Protein AF-A0A534KZ24-F1 (afdb_monomer)

Radius of gyration: 26.79 Å; Cα contacts (8 Å, |Δi|>4): 460; chains: 1; bounding box: 88×48×72 Å

Sequence (338 aa):
MDRVRPTRDARAVEDPIAAIFDLAESVDRQTPKIRKTLRYVRWFVSVWLLLDFFLILLVSFPGGGAGLTLLLFLPILIFLLGVRLAKTSTARLILLGLAIVFGALQALSMGPLLFLGAVLVALLILGFSILELMRDLRSFFDYFALRHRVIQRVRQADPVVYVPEGKDTVQRILTHLGATSSDVRGMMVVPGAVATPALLTGKSGLTYSFDAYVRREPSSLWRFTSLGSAGFAVFVKAFERAPTLADLQALKTAIEDTSAATKIPPARILVLWQSKGDESVTPDVYDFLTKESARVKIRGSTFVCSLELAIERDDGTYDFIPVVVEPVTSGTGTPAAA

Nearest PDB structures (foldseek):
  8tsb-assembly1_B  TM=3.935E-01  e=9.808E+00  Homo sapiens

Mean predicted aligned error: 15.39 Å

Foldseek 3Di:
DDDDDPDPDPPPPPPVVVVVLVVLVVLLVCLVVLVVVLVVLLVVLVVVLVVLVVVLLVLLVVVVCNVVLVVLVVLLVVLLVVLVVDPDPVSNVVSLVVNVVSQQVNLVSSPVCSVVSNVSSVSNSVSSVVNVVSVVVNVVSLVSSQVSLVVCCVVVDPPWAFFDDDPDQVVSVLVVCLVVDVVSVVQVPDPPQKDAFDWFQFQVRDTDTFRIKGWDPFDPCCVPPVPWFQIEMETEHEDAAQDDPVNVVVQLVVQQRRCQVRSHAYQAAEYEYEDDPPDDHDPSVLCCQVPPWRWHQHPNAIATYGYKYWYQYPVRTTDIRPPDDGDPDSTHGDRDDD

Secondary structure (DSSP, 8-state):
---------TT----HHHHHHHHHHHHHHHHHHHHHHHHHHHHHHHHHHHHHHHHHHHHHTTTT-HHHHHHHHHHHHHHHHHHTT--SHHHHHHHHHHHHHHHHHHHHTTGGGHHHHHHHHHHHHHHHHHHHHHHHHHHHHHHHHHHHHHHHHHHHS-S-EEPPP-SSHHHHHHHHHHHH-HHHHHHHTSTTSEESSEEEE-TTS-EEEESEEEEEPPPHHHHHHS-S---EEEEEEEESSPPPHHHHHHHHHHHHHHHHHH---EEEEEEEEE--TT----HHHHHHHHH-EEEEEETTEEEEEEEEEEEE-TTSEEEEES-----S-TTS------

Solvent-accessible surface area (backbone atoms only — not comparable to full-atom values): 18539 Å² total; per-residue (Å²): 138,84,81,79,75,81,75,79,62,95,75,69,68,63,55,69,69,57,54,55,46,55,51,49,51,55,48,47,74,39,43,67,58,50,55,52,49,54,51,51,52,51,50,51,47,52,53,48,48,53,50,50,52,52,49,54,49,59,64,20,48,89,74,74,32,43,68,59,44,52,61,37,46,51,57,28,53,50,24,60,54,43,37,78,70,42,88,46,72,68,56,27,52,53,27,51,52,50,25,50,53,37,36,52,55,42,12,59,66,31,54,98,45,25,69,63,32,42,51,52,42,51,47,51,54,49,46,53,51,50,58,51,52,54,52,54,52,49,56,51,50,55,51,52,44,52,56,47,51,48,55,48,47,73,70,68,44,70,95,64,42,71,59,53,89,56,97,42,74,70,54,15,51,51,52,49,43,37,73,77,29,72,70,53,36,59,33,72,75,40,88,84,21,55,34,74,68,27,81,45,59,22,63,86,70,50,74,44,82,31,52,31,34,40,48,43,76,53,36,71,51,25,75,75,71,74,45,60,33,45,20,32,28,38,43,30,40,75,37,90,51,79,70,48,57,66,55,54,53,50,49,40,52,48,48,35,32,29,27,61,48,72,62,31,44,62,67,42,37,40,37,37,30,59,46,67,83,88,64,70,74,51,70,69,36,54,52,42,32,69,73,43,59,36,67,39,75,53,93,90,43,40,34,70,28,49,45,27,36,40,35,38,41,88,88,47,30,46,48,58,44,45,78,77,72,78,73,85,63,60,45,55,78,57,69,66,82,127

pLDDT: mean 76.14, std 15.88, range [26.86, 93.88]

Structure (mmCIF, N/CA/C/O backbone):
data_AF-A0A534KZ24-F1
#
_entry.id   AF-A0A534KZ24-F1
#
loop_
_atom_site.group_PDB
_atom_site.id
_atom_site.type_symbol
_atom_site.label_atom_id
_atom_site.label_alt_id
_atom_site.label_comp_id
_atom_site.label_asym_id
_atom_site.label_entity_id
_atom_site.label_seq_id
_atom_site.pdbx_PDB_ins_code
_atom_site.Cartn_x
_atom_site.Cartn_y
_atom_site.Cartn_z
_atom_site.occupancy
_atom_site.B_iso_or_equiv
_atom_site.auth_seq_id
_atom_site.auth_comp_id
_atom_site.auth_asym_id
_atom_site.auth_atom_id
_atom_site.pdbx_PDB_model_num
ATOM 1 N N . MET A 1 1 ? -57.572 23.579 -27.969 1.00 38.84 1 MET A N 1
ATOM 2 C CA . MET A 1 1 ? -56.954 23.946 -26.677 1.00 38.84 1 MET A CA 1
ATOM 3 C C . MET A 1 1 ? -55.684 23.129 -26.532 1.00 38.84 1 MET A C 1
ATOM 5 O O . MET A 1 1 ? -55.728 22.001 -26.055 1.00 38.84 1 MET A O 1
ATOM 9 N N . ASP A 1 2 ? -54.582 23.677 -27.034 1.00 37.12 2 ASP A N 1
ATOM 10 C CA . ASP A 1 2 ? -53.269 23.039 -27.023 1.00 37.12 2 ASP A CA 1
ATOM 11 C C . ASP A 1 2 ? -52.637 23.146 -25.635 1.00 37.12 2 ASP A C 1
ATOM 13 O O . ASP A 1 2 ? -52.397 24.239 -25.122 1.00 37.12 2 ASP A O 1
ATOM 17 N N . ARG A 1 3 ? -52.375 21.997 -25.003 1.00 41.75 3 ARG A N 1
ATOM 18 C CA . ARG A 1 3 ? -51.577 21.936 -23.776 1.00 41.75 3 ARG A CA 1
ATOM 19 C C . ARG A 1 3 ? -50.103 22.004 -24.153 1.00 41.75 3 ARG A C 1
ATOM 21 O O . ARG A 1 3 ? -49.524 21.032 -24.630 1.00 41.75 3 ARG A O 1
ATOM 28 N N . VAL A 1 4 ? -49.525 23.175 -23.913 1.00 42.78 4 VAL A N 1
ATOM 29 C CA . VAL A 1 4 ? -48.088 23.455 -23.932 1.00 42.78 4 VAL A CA 1
ATOM 30 C C . VAL A 1 4 ? -47.348 22.369 -23.141 1.00 42.78 4 VAL A C 1
ATOM 32 O O . VAL A 1 4 ? -47.540 22.222 -21.934 1.00 42.78 4 VAL A O 1
ATOM 35 N N . ARG A 1 5 ? -46.509 21.584 -23.829 1.00 45.16 5 ARG A N 1
ATOM 36 C CA . ARG A 1 5 ? -45.483 20.753 -23.185 1.00 45.16 5 ARG A CA 1
ATOM 37 C C . ARG A 1 5 ? -44.485 21.706 -22.522 1.00 45.16 5 ARG A C 1
ATOM 39 O O . ARG A 1 5 ? -43.974 22.571 -23.234 1.00 45.16 5 ARG A O 1
ATOM 46 N N . PRO A 1 6 ? -44.171 21.570 -21.224 1.00 42.41 6 PRO A N 1
ATOM 47 C CA . PRO A 1 6 ? -43.093 22.351 -20.647 1.00 42.41 6 PRO A CA 1
ATOM 48 C C . PRO A 1 6 ? -41.794 21.922 -21.330 1.00 42.41 6 PRO A C 1
ATOM 50 O O . PRO A 1 6 ? -41.385 20.760 -21.275 1.00 42.41 6 PRO A O 1
ATOM 53 N N . THR A 1 7 ? -41.188 22.865 -22.043 1.00 43.72 7 THR A N 1
ATOM 54 C CA . THR A 1 7 ? -39.815 22.794 -22.527 1.00 43.72 7 THR A CA 1
ATOM 55 C C . THR A 1 7 ? -38.924 22.423 -21.350 1.00 43.72 7 THR A C 1
ATOM 57 O O . THR A 1 7 ? -38.811 23.191 -20.398 1.00 43.72 7 THR A O 1
ATOM 60 N N . ARG A 1 8 ? -38.339 21.218 -21.399 1.00 42.78 8 ARG A N 1
ATOM 61 C CA . ARG A 1 8 ? -37.265 20.798 -20.495 1.00 42.78 8 ARG A CA 1
ATOM 62 C C . ARG A 1 8 ? -36.193 21.878 -20.540 1.00 42.78 8 ARG A C 1
ATOM 64 O O . ARG A 1 8 ? -35.585 22.101 -21.585 1.00 42.78 8 ARG A O 1
ATOM 71 N N . ASP A 1 9 ? -36.026 22.557 -19.419 1.00 38.94 9 ASP A N 1
ATOM 72 C CA . ASP A 1 9 ? -35.028 23.591 -19.240 1.00 38.94 9 ASP A CA 1
ATOM 73 C C . ASP A 1 9 ? -33.645 22.961 -19.454 1.00 38.94 9 ASP A C 1
ATOM 75 O O . ASP A 1 9 ? -33.206 22.116 -18.675 1.00 38.94 9 ASP A O 1
ATOM 79 N N . ALA A 1 10 ? -32.949 23.336 -20.530 1.00 43.97 10 ALA A N 1
ATOM 80 C CA . ALA A 1 10 ? -31.612 22.825 -20.863 1.00 43.97 10 ALA A CA 1
ATOM 81 C C . ALA A 1 10 ? -30.524 23.290 -19.865 1.00 43.97 10 ALA A C 1
ATOM 83 O O . ALA A 1 10 ? -29.339 23.019 -20.051 1.00 43.97 10 ALA A O 1
ATOM 84 N N . ARG A 1 11 ? -30.934 24.011 -18.813 1.00 42.31 11 ARG A N 1
ATOM 85 C CA . ARG A 1 11 ? -30.126 24.487 -17.686 1.00 42.31 11 ARG A CA 1
ATOM 86 C C . ARG A 1 11 ? -30.533 23.881 -16.342 1.00 42.31 11 ARG A C 1
ATOM 88 O O . ARG A 1 11 ? -30.050 24.349 -15.314 1.00 42.31 11 ARG A O 1
ATOM 95 N N . ALA A 1 12 ? -31.356 22.832 -16.324 1.00 43.72 12 ALA A N 1
ATOM 96 C CA . ALA A 1 12 ? -31.411 21.939 -15.173 1.00 43.72 12 ALA A CA 1
ATOM 97 C C . ALA A 1 12 ? -30.093 21.153 -15.134 1.00 43.72 12 ALA A C 1
ATOM 99 O O . ALA A 1 12 ? -30.003 20.026 -15.611 1.00 43.72 12 ALA A O 1
ATOM 100 N N . VAL A 1 13 ? -29.040 21.820 -14.657 1.00 45.88 13 VAL A N 1
ATOM 101 C CA . VAL A 1 13 ? -27.790 21.188 -14.254 1.00 45.88 13 VAL A CA 1
ATOM 102 C C . VAL A 1 13 ? -28.208 20.116 -13.255 1.00 45.88 13 VAL A C 1
ATOM 104 O O . VAL A 1 13 ? -28.683 20.453 -12.170 1.00 45.88 13 VAL A O 1
ATOM 107 N N . GLU A 1 14 ? -28.136 18.844 -13.664 1.00 49.75 14 GLU A N 1
ATOM 108 C CA . GLU A 1 14 ? -28.164 17.716 -12.733 1.00 49.75 14 GLU A CA 1
ATOM 109 C C . GLU A 1 14 ? -27.261 18.104 -11.577 1.00 49.75 14 GLU A C 1
ATOM 111 O O . GLU A 1 14 ? -26.119 18.498 -11.826 1.00 49.75 14 GLU A O 1
ATOM 116 N N . ASP A 1 15 ? -27.821 18.103 -10.364 1.00 52.16 15 ASP A N 1
ATOM 117 C CA . ASP A 1 15 ? -27.161 18.568 -9.149 1.00 52.16 15 ASP A CA 1
ATOM 118 C C . ASP A 1 15 ? -25.687 18.144 -9.224 1.00 52.16 15 ASP A C 1
ATOM 120 O O . ASP A 1 15 ? -25.417 16.942 -9.300 1.00 52.16 15 ASP A O 1
ATOM 124 N N . PRO A 1 16 ? -24.727 19.077 -9.369 1.00 50.44 16 PRO A N 1
ATOM 125 C CA . PRO A 1 16 ? -23.366 18.735 -9.791 1.00 50.44 16 PRO A CA 1
ATOM 126 C C . PRO A 1 16 ? -22.716 17.743 -8.821 1.00 50.44 16 PRO A C 1
ATOM 128 O O . PRO A 1 16 ? -21.824 16.983 -9.192 1.00 50.44 16 PRO A O 1
ATOM 131 N N . ILE A 1 17 ? -23.225 17.697 -7.589 1.00 49.91 17 ILE A N 1
ATOM 132 C CA . ILE A 1 17 ? -22.907 16.711 -6.564 1.00 49.91 17 ILE A CA 1
ATOM 133 C C . ILE A 1 17 ? -23.377 15.301 -6.964 1.00 49.91 17 ILE A C 1
ATOM 135 O O . ILE A 1 17 ? -22.602 14.356 -6.837 1.00 49.91 17 ILE A O 1
ATOM 139 N N . ALA A 1 18 ? -24.603 15.144 -7.467 1.00 56.88 18 ALA A N 1
ATOM 140 C CA . ALA A 1 18 ? -25.145 13.877 -7.963 1.00 56.88 18 ALA A CA 1
ATOM 141 C C . ALA A 1 18 ? -24.408 13.385 -9.219 1.00 56.88 18 ALA A C 1
ATOM 143 O O . ALA A 1 18 ? -24.017 12.224 -9.271 1.00 56.88 18 ALA A O 1
ATOM 144 N N . ALA A 1 19 ? -24.106 14.268 -10.175 1.00 58.00 19 ALA A N 1
ATOM 145 C CA . ALA A 1 19 ? -23.367 13.893 -11.385 1.00 58.00 19 ALA A CA 1
ATOM 146 C C . ALA A 1 19 ? -21.924 13.430 -11.086 1.00 58.00 19 ALA A C 1
ATOM 148 O O . ALA A 1 19 ? -21.444 12.441 -11.644 1.00 58.00 19 ALA A O 1
ATOM 149 N N . ILE A 1 20 ? -21.225 14.104 -10.161 1.00 55.75 20 ILE A N 1
ATOM 150 C CA . ILE A 1 20 ? -19.900 13.673 -9.675 1.00 55.75 20 ILE A CA 1
ATOM 151 C C . ILE A 1 20 ? -19.996 12.320 -8.955 1.00 55.75 20 ILE A C 1
ATOM 153 O O . ILE A 1 20 ? -19.073 11.505 -9.029 1.00 55.75 20 ILE A O 1
ATOM 157 N N . PHE A 1 21 ? -21.106 12.073 -8.264 1.00 59.12 21 PHE A N 1
ATOM 158 C CA . PHE A 1 21 ? -21.335 10.843 -7.521 1.00 59.12 21 PHE A CA 1
ATOM 159 C C . PHE A 1 21 ? -21.618 9.650 -8.435 1.00 59.12 21 PHE A C 1
ATOM 161 O O . PHE A 1 21 ? -20.976 8.617 -8.270 1.00 59.12 21 PHE A O 1
ATOM 168 N N . ASP A 1 22 ? -22.479 9.815 -9.437 1.00 62.03 22 ASP A N 1
ATOM 169 C CA . ASP A 1 22 ? -22.757 8.793 -10.450 1.00 62.03 22 ASP A CA 1
ATOM 170 C C . ASP A 1 22 ? -21.493 8.447 -11.245 1.00 62.03 22 ASP A C 1
ATOM 172 O O . ASP A 1 22 ? -21.203 7.275 -11.512 1.00 62.03 22 ASP A O 1
ATOM 176 N N . LEU A 1 23 ? -20.673 9.457 -11.559 1.00 60.44 23 LEU A N 1
ATOM 177 C CA . LEU A 1 23 ? -19.368 9.248 -12.176 1.00 60.44 23 LEU A CA 1
ATOM 178 C C . LEU A 1 23 ? -18.453 8.422 -11.263 1.00 60.44 23 LEU A C 1
ATOM 180 O O . LEU A 1 23 ? -17.853 7.448 -11.717 1.00 60.44 23 LEU A O 1
ATOM 184 N N . ALA A 1 24 ? -18.367 8.760 -9.980 1.00 59.47 24 ALA A N 1
ATOM 185 C CA . ALA A 1 24 ? -17.530 8.039 -9.030 1.00 59.47 24 ALA A CA 1
ATOM 186 C C . ALA A 1 24 ? -18.027 6.601 -8.760 1.00 59.47 24 ALA A C 1
ATOM 188 O O . ALA A 1 24 ? -17.203 5.689 -8.657 1.00 59.47 24 ALA A O 1
ATOM 189 N N . GLU A 1 25 ? -19.341 6.361 -8.763 1.00 63.72 25 GLU A N 1
ATOM 190 C CA . GLU A 1 25 ? -19.925 5.020 -8.635 1.00 63.72 25 GLU A CA 1
ATOM 191 C C . GLU A 1 25 ? -19.649 4.174 -9.886 1.00 63.72 25 GLU A C 1
ATOM 193 O O . GLU A 1 25 ? -19.296 2.992 -9.804 1.00 63.72 25 GLU A O 1
ATOM 198 N N . SER A 1 26 ? -19.737 4.790 -11.068 1.00 63.12 26 SER A N 1
ATOM 199 C CA . SER A 1 26 ? -19.383 4.134 -12.327 1.00 63.12 26 SER A CA 1
ATOM 200 C C . SER A 1 26 ? -17.896 3.751 -12.380 1.00 63.12 26 SER A C 1
ATOM 202 O O . SER A 1 26 ? -17.559 2.670 -12.872 1.00 63.12 26 SER A O 1
ATOM 204 N N . VAL A 1 27 ? -17.015 4.586 -11.814 1.00 62.22 27 VAL A N 1
ATOM 205 C CA . VAL A 1 27 ? -15.575 4.320 -11.690 1.00 62.22 27 VAL A CA 1
ATOM 206 C C . VAL A 1 27 ? -15.323 3.176 -10.709 1.00 62.22 27 VAL A C 1
ATOM 208 O O . VAL A 1 27 ? -14.583 2.256 -11.056 1.00 62.22 27 VAL A O 1
ATOM 211 N N . ASP A 1 28 ? -15.984 3.155 -9.545 1.00 61.84 28 ASP A N 1
ATOM 212 C CA . ASP A 1 28 ? -15.815 2.087 -8.550 1.00 61.84 28 ASP A CA 1
ATOM 213 C C . ASP A 1 28 ? -16.214 0.707 -9.098 1.00 61.84 28 ASP A C 1
ATOM 215 O O . ASP A 1 28 ? -15.452 -0.262 -9.007 1.00 61.84 28 ASP A O 1
ATOM 219 N N . ARG A 1 29 ? -17.348 0.629 -9.810 1.00 69.31 29 ARG A N 1
ATOM 220 C CA . ARG A 1 29 ? -17.777 -0.605 -10.496 1.00 69.31 29 ARG A CA 1
ATOM 221 C C . ARG A 1 29 ? -16.761 -1.090 -11.535 1.00 69.31 29 ARG A C 1
ATOM 223 O O . ARG A 1 29 ? -16.668 -2.293 -11.801 1.00 69.31 29 ARG A O 1
ATOM 230 N N . GLN A 1 30 ? -16.000 -0.180 -12.143 1.00 65.81 30 GLN A N 1
ATOM 231 C CA . GLN A 1 30 ? -14.974 -0.513 -13.130 1.00 65.81 30 GLN A CA 1
ATOM 232 C C . GLN A 1 30 ? -13.598 -0.797 -12.512 1.00 65.81 30 GLN A C 1
ATOM 234 O O . GLN A 1 30 ? -12.822 -1.540 -13.123 1.00 65.81 30 GLN A O 1
ATOM 239 N N . THR A 1 31 ? -13.309 -0.330 -11.293 1.00 64.44 31 THR A N 1
ATOM 240 C CA . THR A 1 31 ? -12.052 -0.556 -10.557 1.00 64.44 31 THR A CA 1
ATOM 241 C C . THR A 1 31 ? -11.534 -2.002 -10.613 1.00 64.44 31 THR A C 1
ATOM 243 O O . THR A 1 31 ? -10.364 -2.196 -10.965 1.00 64.44 31 THR A O 1
ATOM 246 N N . PRO A 1 32 ? -12.329 -3.066 -10.350 1.00 64.06 32 PRO A N 1
ATOM 247 C CA . PRO A 1 32 ? -11.818 -4.438 -10.415 1.00 64.06 32 PRO A CA 1
ATOM 248 C C . PRO A 1 32 ? -11.446 -4.875 -11.840 1.00 64.06 32 PRO A C 1
ATOM 250 O O . PRO A 1 32 ? -10.476 -5.621 -12.018 1.00 64.06 32 PRO A O 1
ATOM 253 N N . LYS A 1 33 ? -12.178 -4.409 -12.863 1.00 68.19 33 LYS A N 1
ATOM 254 C CA . LYS A 1 33 ? -11.847 -4.664 -14.275 1.00 68.19 33 LYS A CA 1
ATOM 255 C C . LYS A 1 33 ? -10.566 -3.925 -14.657 1.00 68.19 33 LYS A C 1
ATOM 257 O O . LYS A 1 33 ? -9.648 -4.558 -15.168 1.00 68.19 33 LYS A O 1
ATOM 262 N N . ILE A 1 34 ? -10.454 -2.643 -14.306 1.00 68.56 34 ILE A N 1
ATOM 263 C CA . ILE A 1 34 ? -9.257 -1.818 -14.527 1.00 68.56 34 ILE A CA 1
ATOM 264 C C . ILE A 1 34 ? -8.037 -2.452 -13.847 1.00 68.56 34 ILE A C 1
ATOM 266 O O . ILE A 1 34 ? -6.993 -2.604 -14.475 1.00 68.56 34 ILE A O 1
ATOM 270 N N . ARG A 1 35 ? -8.165 -2.932 -12.604 1.00 65.50 35 ARG A N 1
ATOM 271 C CA . ARG A 1 35 ? -7.078 -3.605 -11.872 1.00 65.50 35 ARG A CA 1
ATOM 272 C C . ARG A 1 35 ? -6.617 -4.895 -12.565 1.00 65.50 35 ARG A C 1
ATOM 274 O O . ARG A 1 35 ? -5.413 -5.165 -12.601 1.00 65.50 35 ARG A O 1
ATOM 281 N N . LYS A 1 36 ? -7.541 -5.689 -13.124 1.00 70.06 36 LYS A N 1
ATOM 282 C CA . LYS A 1 36 ? -7.201 -6.867 -13.946 1.00 70.06 36 LYS A CA 1
ATOM 283 C C . LYS A 1 36 ? -6.499 -6.447 -15.240 1.00 70.06 36 LYS A C 1
ATOM 285 O O . LYS A 1 36 ? -5.431 -6.976 -15.530 1.00 70.06 36 LYS A O 1
ATOM 290 N N . THR A 1 37 ? -7.027 -5.460 -15.960 1.00 72.00 37 THR A N 1
ATOM 291 C CA . THR A 1 37 ? -6.430 -4.948 -17.203 1.00 72.00 37 THR A CA 1
ATOM 292 C C . THR A 1 37 ? -5.025 -4.398 -16.969 1.00 72.00 37 THR A C 1
ATOM 294 O O . THR A 1 37 ? -4.088 -4.830 -17.630 1.00 72.00 37 THR A O 1
ATOM 297 N N . LEU A 1 38 ? -4.827 -3.551 -15.954 1.00 75.75 38 LEU A N 1
ATOM 298 C CA . LEU A 1 38 ? -3.507 -3.040 -15.567 1.00 75.75 38 LEU A CA 1
ATOM 299 C C . LEU A 1 38 ? -2.534 -4.171 -15.200 1.00 75.75 38 LEU A C 1
ATOM 301 O O . LEU A 1 38 ? -1.331 -4.055 -15.419 1.00 75.75 38 LEU A O 1
ATOM 305 N N . ARG A 1 39 ? -3.013 -5.291 -14.648 1.00 72.06 39 ARG A N 1
ATOM 306 C CA . ARG A 1 39 ? -2.157 -6.456 -14.388 1.00 72.06 39 ARG A CA 1
ATOM 307 C C . ARG A 1 39 ? -1.694 -7.115 -15.685 1.00 72.06 39 ARG A C 1
ATOM 309 O O . ARG A 1 39 ? -0.503 -7.400 -15.797 1.00 72.06 39 ARG A O 1
ATOM 316 N N . TYR A 1 40 ? -2.604 -7.340 -16.632 1.00 78.38 40 TYR A N 1
ATOM 317 C CA . TYR A 1 40 ? -2.274 -7.928 -17.931 1.00 78.38 40 TYR A CA 1
ATOM 318 C C . TYR A 1 40 ? -1.354 -7.023 -18.742 1.00 78.38 40 TYR A C 1
ATOM 320 O O . TYR A 1 40 ? -0.328 -7.495 -19.215 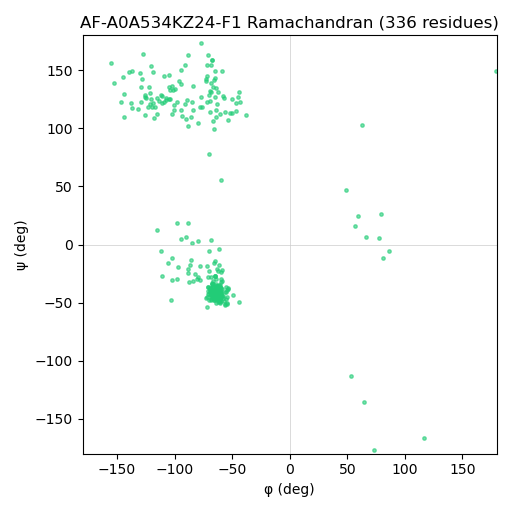1.00 78.38 40 TYR A O 1
ATOM 328 N N . VAL A 1 41 ? -1.654 -5.723 -18.816 1.00 82.81 41 VAL A N 1
ATOM 329 C CA . VAL A 1 41 ? -0.814 -4.746 -19.521 1.00 82.81 41 VAL A CA 1
ATOM 330 C C . VAL A 1 41 ? 0.585 -4.709 -18.909 1.00 82.81 41 VAL A C 1
ATOM 332 O O . VAL A 1 41 ? 1.565 -4.762 -19.639 1.00 82.81 41 VAL A O 1
ATOM 335 N N . ARG A 1 42 ? 0.715 -4.732 -17.574 1.00 82.19 42 ARG A N 1
ATOM 336 C CA . ARG A 1 42 ? 2.033 -4.763 -16.923 1.00 82.19 42 ARG A CA 1
ATOM 337 C C . ARG A 1 42 ? 2.813 -6.012 -17.317 1.00 82.19 42 ARG A C 1
ATOM 339 O O . ARG A 1 42 ? 4.010 -5.924 -17.569 1.00 82.19 42 ARG A O 1
ATOM 346 N N . TRP A 1 43 ? 2.156 -7.169 -17.341 1.00 82.75 43 TRP A N 1
ATOM 347 C CA . TRP A 1 43 ? 2.806 -8.425 -17.705 1.00 82.75 43 TRP A CA 1
ATOM 348 C C . TRP A 1 43 ? 3.221 -8.422 -19.180 1.00 82.75 43 TRP A C 1
ATOM 350 O O . TRP A 1 43 ? 4.375 -8.698 -19.484 1.00 82.75 43 TRP A O 1
ATOM 360 N N . PHE A 1 44 ? 2.320 -7.995 -20.064 1.00 86.00 44 PHE A N 1
ATOM 361 C CA . PHE A 1 44 ? 2.565 -7.838 -21.493 1.00 86.00 44 PHE A CA 1
ATOM 362 C C . PHE A 1 44 ? 3.747 -6.905 -21.780 1.00 86.00 44 PHE A C 1
ATOM 364 O O . PHE A 1 44 ? 4.687 -7.315 -22.448 1.00 86.00 44 PHE A O 1
ATOM 371 N N . VAL A 1 45 ? 3.756 -5.694 -21.209 1.00 88.19 45 VAL A N 1
ATOM 372 C CA . VAL A 1 45 ? 4.853 -4.728 -21.388 1.00 88.19 45 VAL A CA 1
ATOM 373 C C . VAL A 1 45 ? 6.165 -5.275 -20.821 1.00 88.19 45 VAL A C 1
ATOM 375 O O . VAL A 1 45 ? 7.217 -5.065 -21.411 1.00 88.19 45 VAL A O 1
ATOM 378 N N . SER A 1 46 ? 6.125 -6.020 -19.710 1.00 84.19 46 SER A N 1
ATOM 379 C CA . SER A 1 46 ? 7.338 -6.623 -19.129 1.00 84.19 46 SER A CA 1
ATOM 380 C C . SER A 1 46 ? 7.935 -7.705 -20.037 1.00 84.19 46 SER A C 1
ATOM 382 O O . SER A 1 46 ? 9.147 -7.743 -20.223 1.00 84.19 46 SER A O 1
ATOM 384 N N . VAL A 1 47 ? 7.095 -8.572 -20.615 1.00 89.25 47 VAL A N 1
ATOM 385 C CA . VAL A 1 47 ? 7.519 -9.590 -21.596 1.00 89.25 47 VAL A CA 1
ATOM 386 C C . VAL A 1 47 ? 8.009 -8.933 -22.882 1.00 89.25 47 VAL A C 1
ATOM 388 O O . VAL A 1 47 ? 9.008 -9.358 -23.453 1.00 89.25 47 VAL A O 1
ATOM 391 N N . TRP A 1 48 ? 7.339 -7.871 -23.319 1.00 93.31 48 TRP A N 1
ATOM 392 C CA . TRP A 1 48 ? 7.733 -7.118 -24.498 1.00 93.31 48 TRP A CA 1
ATOM 393 C C . TRP A 1 48 ? 9.088 -6.420 -24.317 1.00 93.31 48 TRP A C 1
ATOM 395 O O . TRP A 1 48 ? 9.931 -6.542 -25.192 1.00 93.31 48 TRP A O 1
ATOM 405 N N . LEU A 1 49 ? 9.356 -5.796 -23.164 1.00 91.94 49 LEU A N 1
ATOM 406 C CA . LEU A 1 49 ? 10.670 -5.214 -22.849 1.00 91.94 49 LEU A CA 1
ATOM 407 C C . LEU A 1 49 ? 11.783 -6.270 -22.812 1.00 91.94 49 LEU A C 1
ATOM 409 O O . LEU A 1 49 ? 12.913 -5.996 -23.206 1.00 91.94 49 LEU A O 1
ATOM 413 N N . LEU A 1 50 ? 11.472 -7.481 -22.339 1.00 91.25 50 LEU A N 1
ATOM 414 C CA . LEU A 1 50 ? 12.409 -8.602 -22.380 1.00 91.25 50 LEU A CA 1
ATOM 415 C C . LEU A 1 50 ? 12.733 -8.989 -23.832 1.00 91.25 50 LEU A C 1
ATOM 417 O O . LEU A 1 50 ? 13.897 -9.178 -24.171 1.00 91.25 50 LEU A O 1
ATOM 421 N N . LEU A 1 51 ? 11.713 -9.093 -24.686 1.00 93.12 51 LEU A N 1
ATOM 422 C CA . LEU A 1 51 ? 11.886 -9.387 -26.109 1.00 93.12 51 LEU A CA 1
ATOM 423 C C . LEU A 1 51 ? 12.679 -8.282 -26.821 1.00 93.12 51 LEU A C 1
ATOM 425 O O . LEU A 1 51 ? 13.584 -8.582 -27.594 1.00 93.12 51 LEU A O 1
ATOM 429 N N . ASP A 1 52 ? 12.363 -7.022 -26.529 1.00 91.44 52 ASP A N 1
ATOM 430 C CA . ASP A 1 52 ? 13.027 -5.838 -27.073 1.00 91.44 52 ASP A CA 1
ATOM 431 C C . ASP A 1 52 ? 14.518 -5.810 -26.707 1.00 91.44 52 ASP A C 1
ATOM 433 O O . ASP A 1 52 ? 15.371 -5.599 -27.566 1.00 91.44 52 ASP A O 1
ATOM 437 N N . PHE A 1 53 ? 14.865 -6.176 -25.469 1.00 90.12 53 PHE A N 1
ATOM 438 C CA . PHE A 1 53 ? 16.257 -6.380 -25.062 1.00 90.12 53 PHE A CA 1
ATOM 439 C C . PHE A 1 53 ? 16.980 -7.440 -25.911 1.00 90.12 53 PHE A C 1
ATOM 441 O O . PHE A 1 53 ? 18.104 -7.210 -26.362 1.00 90.12 53 PHE A O 1
ATOM 448 N N . PHE A 1 54 ? 16.349 -8.591 -26.164 1.00 91.12 54 PHE A N 1
ATOM 449 C CA . PHE A 1 54 ? 16.945 -9.626 -27.014 1.00 91.12 54 PHE A CA 1
ATOM 450 C C . PHE A 1 54 ? 17.069 -9.182 -28.476 1.00 91.12 54 PHE A C 1
ATOM 452 O O . PHE A 1 54 ? 18.067 -9.501 -29.119 1.00 91.12 54 PHE A O 1
ATOM 459 N N . LEU A 1 55 ? 16.101 -8.422 -28.994 1.00 91.00 55 LEU A N 1
ATOM 460 C CA . LEU A 1 55 ? 16.151 -7.836 -30.337 1.00 91.00 55 LEU A CA 1
ATOM 461 C C . LEU A 1 55 ? 17.301 -6.836 -30.470 1.00 91.00 55 LEU A C 1
ATOM 463 O O . LEU A 1 55 ? 18.066 -6.914 -31.427 1.00 91.00 55 LEU A O 1
ATOM 467 N N . ILE A 1 56 ? 17.467 -5.953 -29.486 1.00 88.69 56 ILE A N 1
ATOM 468 C CA . ILE A 1 56 ? 18.595 -5.021 -29.388 1.00 88.69 56 ILE A CA 1
ATOM 469 C C . ILE A 1 56 ? 19.925 -5.779 -29.423 1.00 88.69 56 ILE A C 1
ATOM 471 O O . ILE A 1 56 ? 20.828 -5.409 -30.170 1.00 88.69 56 ILE A O 1
ATOM 475 N N . LEU A 1 57 ? 20.041 -6.859 -28.645 1.00 87.06 57 LEU A N 1
ATOM 476 C CA . LEU A 1 57 ? 21.239 -7.694 -28.621 1.00 87.06 57 LEU A CA 1
ATOM 477 C C . LEU A 1 57 ? 21.499 -8.319 -30.002 1.00 87.06 57 LEU A C 1
ATOM 479 O O . LEU A 1 57 ? 22.619 -8.243 -30.501 1.00 87.06 57 LEU A O 1
ATOM 483 N N . LEU A 1 58 ? 20.460 -8.886 -30.629 1.00 88.00 58 LEU A N 1
ATOM 484 C CA . LEU A 1 58 ? 20.515 -9.544 -31.939 1.00 88.00 58 LEU A CA 1
ATOM 485 C C . LEU A 1 58 ? 20.968 -8.589 -33.053 1.00 88.00 58 LEU A C 1
ATOM 487 O O . LEU A 1 58 ? 21.827 -8.943 -33.857 1.00 88.00 58 LEU A O 1
ATOM 491 N N . VAL A 1 59 ? 20.435 -7.366 -33.062 1.00 86.00 59 VAL A N 1
ATOM 492 C CA . VAL A 1 59 ? 20.793 -6.304 -34.016 1.00 86.00 59 VAL A CA 1
ATOM 493 C C . VAL A 1 59 ? 22.249 -5.857 -33.858 1.00 86.00 59 VAL A C 1
ATOM 495 O O . VAL A 1 59 ? 22.871 -5.444 -34.835 1.00 86.00 59 VAL A O 1
ATOM 498 N N . SER A 1 60 ? 22.828 -5.998 -32.667 1.00 82.38 60 SER A N 1
ATOM 499 C CA . SER A 1 60 ? 24.219 -5.626 -32.391 1.00 82.38 60 SER A CA 1
ATOM 500 C C . SER A 1 60 ? 25.263 -6.706 -32.719 1.00 82.38 60 SER A C 1
ATOM 502 O O . SER A 1 60 ? 26.456 -6.392 -32.775 1.00 82.38 60 SER A O 1
ATOM 504 N N . PHE A 1 61 ? 24.867 -7.965 -32.954 1.00 78.56 61 PHE A N 1
ATOM 505 C CA . PHE A 1 61 ? 25.807 -9.050 -33.298 1.00 78.56 61 PHE A CA 1
ATOM 506 C C . PHE A 1 61 ? 26.554 -8.865 -34.631 1.00 78.56 61 PHE A C 1
ATOM 508 O O . PHE A 1 61 ? 27.769 -9.072 -34.635 1.00 78.56 61 PHE A O 1
ATOM 515 N N . PRO A 1 62 ? 25.905 -8.470 -35.747 1.00 73.62 62 PRO A N 1
ATOM 516 C CA . PRO A 1 62 ? 26.559 -8.375 -37.056 1.00 73.62 62 PRO A CA 1
ATOM 517 C C . PRO A 1 62 ? 27.747 -7.404 -37.095 1.00 73.62 62 PRO A C 1
ATOM 519 O O . PRO A 1 62 ? 28.629 -7.553 -37.933 1.00 73.62 62 PRO A O 1
ATOM 522 N N . GLY A 1 63 ? 27.783 -6.420 -36.190 1.00 64.75 63 GLY A N 1
ATOM 523 C CA . GLY A 1 63 ? 28.856 -5.427 -36.095 1.00 64.75 63 GLY A CA 1
ATOM 524 C C . GLY A 1 63 ? 29.969 -5.759 -35.094 1.00 64.75 63 GLY A C 1
ATOM 525 O O . GLY A 1 63 ? 30.807 -4.900 -34.843 1.00 64.75 63 GLY A O 1
ATOM 526 N N . GLY A 1 64 ? 29.960 -6.936 -34.449 1.00 66.50 64 GLY A N 1
ATOM 527 C CA . GLY A 1 64 ? 30.916 -7.278 -33.379 1.00 66.50 64 GLY A CA 1
ATOM 528 C C . GLY A 1 64 ? 30.776 -6.428 -32.102 1.00 66.50 64 GLY A C 1
ATOM 529 O O . GLY A 1 64 ? 31.574 -6.551 -31.175 1.00 66.50 64 GLY A O 1
ATOM 530 N N . GLY A 1 65 ? 29.747 -5.576 -32.032 1.00 71.00 65 GLY A N 1
ATOM 531 C CA . GLY A 1 65 ? 29.544 -4.557 -31.001 1.00 71.00 65 GLY A CA 1
ATOM 532 C C . GLY A 1 65 ? 28.745 -5.016 -29.781 1.00 71.00 65 GLY A C 1
ATOM 533 O O . GLY A 1 65 ? 28.439 -4.190 -28.925 1.00 71.00 65 GLY A O 1
ATOM 534 N N . ALA A 1 66 ? 28.413 -6.307 -29.662 1.00 76.62 66 ALA A N 1
ATOM 535 C CA . ALA A 1 66 ? 27.557 -6.828 -28.589 1.00 76.62 66 ALA A CA 1
ATOM 536 C C . ALA A 1 66 ? 28.050 -6.449 -27.176 1.00 76.62 66 ALA A C 1
ATOM 538 O O . ALA A 1 66 ? 27.247 -6.081 -26.319 1.00 76.62 66 ALA A O 1
ATOM 539 N N . GLY A 1 67 ? 29.369 -6.454 -26.943 1.00 82.06 67 GLY A N 1
ATOM 540 C CA . GLY A 1 67 ? 29.954 -6.020 -25.668 1.00 82.06 67 GLY A CA 1
ATOM 541 C C . GLY A 1 67 ? 29.739 -4.529 -25.379 1.00 82.06 67 GLY A C 1
ATOM 542 O O . GLY A 1 67 ? 29.380 -4.159 -24.263 1.00 82.06 67 GLY A O 1
ATOM 543 N N . LEU A 1 68 ? 29.884 -3.674 -26.395 1.00 84.62 68 LEU A N 1
ATOM 544 C CA . LEU A 1 68 ? 29.658 -2.232 -26.275 1.00 84.62 68 LEU A CA 1
ATOM 545 C C . LEU A 1 68 ? 28.164 -1.910 -26.117 1.00 84.62 68 LEU A C 1
ATOM 547 O O . LEU A 1 68 ? 27.805 -1.047 -25.322 1.00 84.62 68 LEU A O 1
ATOM 551 N N . THR A 1 69 ? 27.281 -2.652 -26.789 1.00 85.19 69 THR A N 1
ATOM 552 C CA . THR A 1 69 ? 25.828 -2.545 -26.591 1.00 85.19 69 THR A CA 1
ATOM 553 C C . THR A 1 69 ? 25.427 -2.904 -25.163 1.00 85.19 69 THR A C 1
ATOM 555 O O . THR A 1 69 ? 24.666 -2.161 -24.556 1.00 85.19 69 THR A O 1
ATOM 558 N N . LEU A 1 70 ? 25.963 -3.987 -24.587 1.00 85.94 70 LEU A N 1
ATOM 559 C CA . LEU A 1 70 ? 25.703 -4.341 -23.186 1.00 85.94 70 LEU A CA 1
ATOM 560 C C . LEU A 1 70 ? 26.220 -3.271 -22.214 1.00 85.94 70 LEU A C 1
ATOM 562 O O . LEU A 1 70 ? 25.533 -2.931 -21.249 1.00 85.94 70 LEU A O 1
ATOM 566 N N . LEU A 1 71 ? 27.402 -2.712 -22.495 1.00 89.69 71 LEU A N 1
ATOM 567 C CA . LEU A 1 71 ? 27.998 -1.642 -21.697 1.00 89.69 71 LEU A CA 1
ATOM 568 C C . LEU A 1 71 ? 27.142 -0.371 -21.713 1.00 89.69 71 LEU A C 1
ATOM 570 O O . LEU A 1 71 ? 27.000 0.259 -20.671 1.00 89.69 71 LEU A O 1
ATOM 574 N N . LEU A 1 72 ? 26.552 -0.011 -22.858 1.00 89.00 72 LEU A N 1
ATOM 575 C CA . LEU A 1 72 ? 25.652 1.142 -22.983 1.00 89.00 72 LEU A CA 1
ATOM 576 C C . LEU A 1 72 ? 24.240 0.863 -22.449 1.00 89.00 72 LEU A C 1
ATOM 578 O O . LEU A 1 72 ? 23.603 1.764 -21.909 1.00 89.00 72 LEU A O 1
ATOM 582 N N . PHE A 1 73 ? 23.770 -0.380 -22.524 1.00 89.25 73 PHE A N 1
ATOM 583 C CA . PHE A 1 73 ? 22.440 -0.762 -22.055 1.00 89.25 73 PHE A CA 1
ATOM 584 C C . PHE A 1 73 ? 22.312 -0.705 -20.527 1.00 89.25 73 PHE A C 1
ATOM 586 O O . PHE A 1 73 ? 21.283 -0.285 -19.995 1.00 89.25 73 PHE A O 1
ATOM 593 N N . LEU A 1 74 ? 23.361 -1.099 -19.799 1.00 90.44 74 LEU A N 1
ATOM 594 C CA . LEU A 1 74 ? 23.370 -1.087 -18.335 1.00 90.44 74 LEU A CA 1
ATOM 595 C C . LEU A 1 74 ? 23.059 0.306 -17.732 1.00 90.44 74 LEU A C 1
ATOM 597 O O . LEU A 1 74 ? 22.150 0.387 -16.902 1.00 90.44 74 LEU A O 1
ATOM 601 N N . PRO A 1 75 ? 23.731 1.408 -18.126 1.00 90.50 75 PRO A N 1
ATOM 602 C CA . PRO A 1 75 ? 23.398 2.746 -17.648 1.00 90.50 75 PRO A CA 1
ATOM 603 C C . PRO A 1 75 ? 21.978 3.177 -18.023 1.00 90.50 75 PRO A C 1
ATOM 605 O O . PRO A 1 75 ? 21.306 3.763 -17.178 1.00 90.50 75 PRO A O 1
ATOM 608 N N . ILE A 1 76 ? 21.467 2.832 -19.213 1.00 90.06 76 ILE A N 1
ATOM 609 C CA . ILE A 1 76 ? 20.062 3.105 -19.578 1.00 90.06 76 ILE A CA 1
ATOM 610 C C . ILE A 1 76 ? 19.119 2.454 -18.565 1.00 90.06 76 ILE A C 1
ATOM 612 O O . ILE A 1 76 ? 18.233 3.116 -18.024 1.00 90.06 76 ILE A O 1
ATOM 616 N N . LEU A 1 77 ? 19.341 1.176 -18.250 1.00 89.81 77 LEU A N 1
ATOM 617 C CA . LEU A 1 77 ? 18.523 0.445 -17.287 1.00 89.81 77 LEU A CA 1
ATOM 618 C C . LEU A 1 77 ? 18.618 1.053 -15.879 1.00 89.81 77 LEU A C 1
ATOM 620 O O . LEU A 1 77 ? 17.598 1.202 -15.206 1.00 89.81 77 LEU A O 1
ATOM 624 N N . ILE A 1 78 ? 19.820 1.449 -15.448 1.00 90.06 78 ILE A N 1
ATOM 625 C CA . ILE A 1 78 ? 20.046 2.121 -14.160 1.00 90.06 78 ILE A CA 1
ATOM 626 C C . ILE A 1 78 ? 19.292 3.449 -14.102 1.00 90.06 78 ILE A C 1
ATOM 628 O O . ILE A 1 78 ? 18.612 3.710 -13.112 1.00 90.06 78 ILE A O 1
ATOM 632 N N . PHE A 1 79 ? 19.364 4.277 -15.144 1.00 91.06 79 PHE A N 1
ATOM 633 C CA . PHE A 1 79 ? 18.679 5.567 -15.163 1.00 91.06 79 PHE A CA 1
ATOM 634 C C . PHE A 1 79 ? 17.160 5.401 -15.205 1.00 91.06 79 PHE A C 1
ATOM 636 O O . PHE A 1 79 ? 16.466 6.033 -14.409 1.00 91.06 79 PHE A O 1
ATOM 643 N N . LEU A 1 80 ? 16.637 4.493 -16.035 1.00 88.69 80 LEU A N 1
ATOM 644 C CA . LEU A 1 80 ? 15.201 4.203 -16.106 1.00 88.69 80 LEU A CA 1
ATOM 645 C C . LEU A 1 80 ? 14.655 3.608 -14.796 1.00 88.69 80 LEU A C 1
ATOM 647 O O . LEU A 1 80 ? 13.548 3.946 -14.377 1.00 88.69 80 LEU A O 1
ATOM 651 N N . LEU A 1 81 ? 15.422 2.760 -14.101 1.00 86.81 81 LEU A N 1
ATOM 652 C CA . LEU A 1 81 ? 15.070 2.296 -12.752 1.00 86.81 81 LEU A CA 1
ATOM 653 C C . LEU A 1 81 ? 15.209 3.411 -11.708 1.00 86.81 81 LEU A C 1
ATOM 655 O O . LEU A 1 81 ? 14.386 3.501 -10.797 1.00 86.81 81 LEU A O 1
ATOM 659 N N . GLY A 1 82 ? 16.207 4.279 -11.857 1.00 84.81 82 GLY A N 1
ATOM 660 C CA . GLY A 1 82 ? 16.429 5.450 -11.016 1.00 84.81 82 GLY A CA 1
ATOM 661 C C . GLY A 1 82 ? 15.252 6.422 -11.050 1.00 84.81 82 GLY A C 1
ATOM 662 O O . GLY A 1 82 ? 14.873 6.942 -10.001 1.00 84.81 82 GLY A O 1
ATOM 663 N N . VAL A 1 83 ? 14.608 6.607 -12.212 1.00 84.75 83 VAL A N 1
ATOM 664 C CA . VAL A 1 83 ? 13.378 7.414 -12.342 1.00 84.75 83 VAL A CA 1
ATOM 665 C C . VAL A 1 83 ? 12.307 6.939 -11.351 1.00 84.75 83 VAL A C 1
ATOM 667 O O . VAL A 1 83 ? 11.649 7.766 -10.723 1.00 84.75 83 VAL A O 1
ATOM 670 N N . ARG A 1 84 ? 12.205 5.623 -11.110 1.00 79.88 84 ARG A N 1
ATOM 671 C CA . ARG A 1 84 ? 11.230 5.027 -10.172 1.00 79.88 84 ARG A CA 1
ATOM 672 C C . ARG A 1 84 ? 11.525 5.308 -8.699 1.00 79.88 84 ARG A C 1
ATOM 674 O O . ARG A 1 84 ? 10.636 5.163 -7.854 1.00 79.88 84 ARG A O 1
ATOM 681 N N . LEU A 1 85 ? 12.782 5.609 -8.381 1.00 79.75 85 LEU A N 1
ATOM 682 C CA . LEU A 1 85 ? 13.281 5.891 -7.031 1.00 79.75 85 LEU A CA 1
ATOM 683 C C . LEU A 1 85 ? 13.353 7.400 -6.759 1.00 79.75 85 LEU A C 1
ATOM 685 O O . LEU A 1 85 ? 13.392 7.821 -5.602 1.00 79.75 85 LEU A O 1
ATOM 689 N N . ALA A 1 86 ? 13.361 8.216 -7.813 1.00 82.38 86 ALA A N 1
ATOM 690 C CA . ALA A 1 86 ? 13.473 9.658 -7.724 1.00 82.38 86 ALA A CA 1
ATOM 691 C C . ALA A 1 86 ? 12.210 10.290 -7.115 1.00 82.38 86 ALA A C 1
ATOM 693 O O . ALA A 1 86 ? 11.088 10.126 -7.609 1.00 82.38 86 ALA A O 1
ATOM 694 N N . LYS A 1 87 ? 12.424 11.049 -6.033 1.00 75.25 87 LYS A N 1
ATOM 695 C CA . LYS A 1 87 ? 11.371 11.748 -5.280 1.00 75.25 87 LYS A CA 1
ATOM 696 C C . LYS A 1 87 ? 10.939 13.068 -5.921 1.00 75.25 87 LYS A C 1
ATOM 698 O O . LYS A 1 87 ? 9.795 13.468 -5.750 1.00 75.25 87 LYS A O 1
ATOM 703 N N . THR A 1 88 ? 11.834 13.749 -6.635 1.00 79.19 88 THR A N 1
ATOM 704 C CA . THR A 1 88 ? 11.565 15.065 -7.230 1.00 79.19 88 THR A CA 1
ATOM 705 C C . THR A 1 88 ? 11.347 14.964 -8.736 1.00 79.19 88 THR A C 1
ATOM 707 O O . THR A 1 88 ? 11.992 14.169 -9.423 1.00 79.19 88 THR A O 1
ATOM 710 N N . SER A 1 89 ? 10.457 15.812 -9.263 1.00 83.50 89 SER A N 1
ATOM 711 C CA . SER A 1 89 ? 10.186 15.896 -10.706 1.00 83.50 89 SER A CA 1
ATOM 712 C C . SER A 1 89 ? 11.452 16.250 -11.504 1.00 83.50 89 SER A C 1
ATOM 714 O O . SER A 1 89 ? 11.733 15.655 -12.540 1.00 83.50 89 SER A O 1
ATOM 716 N N . THR A 1 90 ? 12.295 17.132 -10.960 1.00 83.81 90 THR A N 1
ATOM 717 C CA . THR A 1 90 ? 13.577 17.519 -11.568 1.00 83.81 90 THR A CA 1
ATOM 718 C C . THR A 1 90 ? 14.558 16.351 -11.677 1.00 83.81 90 THR A C 1
ATOM 720 O O . THR A 1 90 ? 15.148 16.153 -12.736 1.00 83.81 90 THR A O 1
ATOM 723 N N . ALA A 1 91 ? 14.695 15.525 -10.634 1.00 84.94 91 ALA A N 1
ATOM 724 C CA . ALA A 1 91 ? 15.561 14.346 -10.680 1.00 84.94 91 ALA A CA 1
ATOM 725 C C . ALA A 1 91 ? 15.068 13.311 -11.702 1.00 84.94 91 ALA A C 1
ATOM 727 O O . ALA A 1 91 ? 15.879 12.711 -12.404 1.00 84.94 91 ALA A O 1
ATOM 728 N N . ARG A 1 92 ? 13.744 13.137 -11.833 1.00 85.56 92 ARG A N 1
ATOM 729 C CA . ARG A 1 92 ? 13.156 12.269 -12.864 1.00 85.56 92 ARG A CA 1
ATOM 730 C C . ARG A 1 92 ? 13.511 12.751 -14.268 1.00 85.56 92 ARG A C 1
ATOM 732 O O . ARG A 1 92 ? 13.959 11.942 -15.072 1.00 85.56 92 ARG A O 1
ATOM 739 N N . LEU A 1 93 ? 13.373 14.050 -14.540 1.00 87.56 93 LEU A N 1
ATOM 740 C CA . LEU A 1 93 ? 13.712 14.633 -15.843 1.00 87.56 93 LEU A CA 1
ATOM 741 C C . LEU A 1 93 ? 15.196 14.465 -16.191 1.00 87.56 93 LEU A C 1
ATOM 743 O O . LEU A 1 93 ? 15.511 14.089 -17.316 1.00 87.56 93 LEU A O 1
ATOM 747 N N . ILE A 1 94 ? 16.099 14.677 -15.228 1.00 90.88 94 ILE A N 1
ATOM 748 C CA . ILE A 1 94 ? 17.547 14.498 -15.435 1.00 90.88 94 ILE A CA 1
ATOM 749 C C . ILE A 1 94 ? 17.869 13.045 -15.800 1.00 90.88 94 ILE A C 1
ATOM 751 O O . ILE A 1 94 ? 18.575 12.794 -16.775 1.00 90.88 94 ILE A O 1
ATOM 755 N N . LEU A 1 95 ? 17.332 12.080 -15.050 1.00 91.38 95 LEU A N 1
ATOM 756 C CA . LEU A 1 95 ? 17.564 10.655 -15.303 1.00 91.38 95 LEU A CA 1
ATOM 757 C C . LEU A 1 95 ? 16.988 10.208 -16.651 1.00 91.38 95 LEU A C 1
ATOM 759 O O . LEU A 1 95 ? 17.613 9.422 -17.357 1.00 91.38 95 LEU A O 1
ATOM 763 N N . LEU A 1 96 ? 15.828 10.739 -17.037 1.00 89.94 96 LEU A N 1
ATOM 764 C CA . LEU A 1 96 ? 15.206 10.445 -18.326 1.00 89.94 96 LEU A CA 1
ATOM 765 C C . LEU A 1 96 ? 16.020 11.048 -19.483 1.00 89.94 96 LEU A C 1
ATOM 767 O O . LEU A 1 96 ? 16.258 10.373 -20.480 1.00 89.94 96 LEU A O 1
ATOM 771 N N . GLY A 1 97 ? 16.542 12.267 -19.312 1.00 91.38 97 GLY A N 1
ATOM 772 C CA . GLY A 1 97 ? 17.488 12.879 -20.247 1.00 91.38 97 GLY A CA 1
ATOM 773 C C . GLY A 1 97 ? 18.765 12.051 -20.415 1.00 91.38 97 GLY A C 1
ATOM 774 O O . GLY A 1 97 ? 19.179 11.785 -21.541 1.00 91.38 97 GLY A O 1
ATOM 775 N N . LEU A 1 98 ? 19.350 11.564 -19.315 1.00 92.69 98 LEU A N 1
ATOM 776 C CA . LEU A 1 98 ? 20.513 10.671 -19.361 1.00 92.69 98 LEU A CA 1
ATOM 777 C C . LEU A 1 98 ? 20.200 9.350 -20.078 1.00 92.69 98 LEU A C 1
ATOM 779 O O . LEU A 1 98 ? 20.998 8.905 -20.901 1.00 92.69 98 LEU A O 1
ATOM 783 N N . ALA A 1 99 ? 19.033 8.749 -19.832 1.00 92.81 99 ALA A N 1
ATOM 784 C CA . ALA A 1 99 ? 18.603 7.542 -20.538 1.00 92.81 99 ALA A CA 1
ATOM 785 C C . ALA A 1 99 ? 18.477 7.770 -22.056 1.00 92.81 99 ALA A C 1
ATOM 787 O O . ALA A 1 99 ? 18.891 6.912 -22.831 1.00 92.81 99 ALA A O 1
ATOM 788 N N . ILE A 1 100 ? 17.975 8.935 -22.485 1.00 93.12 100 ILE A N 1
ATOM 789 C CA . ILE A 1 100 ? 17.897 9.308 -23.907 1.00 93.12 100 ILE A CA 1
ATOM 790 C C . ILE A 1 100 ? 19.296 9.467 -24.512 1.00 93.12 100 ILE A C 1
ATOM 792 O O . ILE A 1 100 ? 19.544 8.951 -25.599 1.00 93.12 100 ILE A O 1
ATOM 796 N N . VAL A 1 101 ? 20.221 10.138 -23.818 1.00 93.88 101 VAL A N 1
ATOM 797 C CA . VAL A 1 101 ? 21.601 10.331 -24.299 1.00 93.88 101 VAL A CA 1
ATOM 798 C C . VAL A 1 101 ? 22.305 8.988 -24.487 1.00 93.88 101 VAL A C 1
ATOM 800 O O . VAL A 1 101 ? 22.858 8.724 -25.554 1.00 93.88 101 VAL A O 1
ATOM 803 N N . PHE A 1 102 ? 22.245 8.108 -23.486 1.00 92.81 102 PHE A N 1
ATOM 804 C CA . PHE A 1 102 ? 22.828 6.770 -23.600 1.00 92.81 102 PHE A CA 1
ATOM 805 C C . PHE A 1 102 ? 22.103 5.908 -24.639 1.00 92.81 102 PHE A C 1
ATOM 807 O O . PHE A 1 102 ? 22.752 5.151 -25.357 1.00 92.81 102 PHE A O 1
ATOM 814 N N . GLY A 1 103 ? 20.787 6.070 -24.787 1.00 91.19 103 GLY A N 1
ATOM 815 C CA . GLY A 1 103 ? 20.014 5.435 -25.848 1.00 91.19 103 GLY A CA 1
ATOM 816 C C . GLY A 1 103 ? 20.460 5.858 -27.248 1.00 91.19 103 GLY A C 1
ATOM 817 O O . GLY A 1 103 ? 20.658 5.008 -28.115 1.00 91.19 103 GLY A O 1
ATOM 818 N N . ALA A 1 104 ? 20.690 7.152 -27.470 1.00 91.25 104 ALA A N 1
ATOM 819 C CA . ALA A 1 104 ? 21.216 7.662 -28.732 1.00 91.25 104 ALA A CA 1
ATOM 820 C C . ALA A 1 104 ? 22.615 7.101 -29.030 1.00 91.25 104 ALA A C 1
ATOM 822 O O . ALA A 1 104 ? 22.861 6.637 -30.143 1.00 91.25 104 ALA A O 1
ATOM 823 N N . LEU A 1 105 ? 23.507 7.065 -28.032 1.00 91.31 105 LEU A N 1
ATOM 824 C CA . LEU A 1 105 ? 24.826 6.432 -28.168 1.00 91.31 105 LEU A CA 1
ATOM 825 C C . LEU A 1 105 ? 24.709 4.942 -28.518 1.00 91.31 105 LEU A C 1
ATOM 827 O O . LEU A 1 105 ? 25.452 4.439 -29.359 1.00 91.31 105 LEU A O 1
ATOM 831 N N . GLN A 1 106 ? 23.747 4.242 -27.917 1.00 89.31 106 GLN A N 1
ATOM 832 C CA . GLN A 1 106 ? 23.499 2.836 -28.206 1.00 89.31 106 GLN A CA 1
ATOM 833 C C . GLN A 1 106 ? 22.973 2.623 -29.632 1.00 89.31 106 GLN A C 1
ATOM 835 O O . GLN A 1 106 ? 23.461 1.733 -30.323 1.00 89.31 106 GLN A O 1
ATOM 840 N N . ALA A 1 107 ? 22.046 3.452 -30.112 1.00 89.81 107 ALA A N 1
ATOM 841 C CA . ALA A 1 107 ? 21.564 3.382 -31.492 1.00 89.81 107 ALA A CA 1
ATOM 842 C C . ALA A 1 107 ? 22.682 3.667 -32.511 1.00 89.81 107 ALA A C 1
ATOM 844 O O . ALA A 1 107 ? 22.806 2.959 -33.510 1.00 89.81 107 ALA A O 1
ATOM 845 N N . LEU A 1 108 ? 23.544 4.652 -32.229 1.00 89.06 108 LEU A N 1
ATOM 846 C CA . LEU A 1 108 ? 24.716 4.966 -33.054 1.00 89.06 108 LEU A CA 1
ATOM 847 C C . LEU A 1 108 ? 25.699 3.789 -33.128 1.00 89.06 108 LEU A C 1
ATOM 849 O O . LEU A 1 108 ? 26.290 3.547 -34.179 1.00 89.06 108 LEU A O 1
ATOM 853 N N . SER A 1 109 ? 25.833 3.015 -32.045 1.00 86.38 109 SER A N 1
ATOM 854 C CA . SER A 1 109 ? 26.724 1.849 -32.014 1.00 86.38 109 SER A CA 1
ATOM 855 C C . SER A 1 109 ? 26.313 0.701 -32.944 1.00 86.38 109 SER A C 1
ATOM 857 O O . SER A 1 109 ? 27.134 -0.162 -33.245 1.00 86.38 109 SER A O 1
ATOM 859 N N . MET A 1 110 ? 25.067 0.695 -33.432 1.00 85.19 110 MET A N 1
ATOM 860 C CA . MET A 1 110 ? 24.531 -0.350 -34.315 1.00 85.19 110 MET A CA 1
ATOM 861 C C . MET A 1 110 ? 24.846 -0.118 -35.804 1.00 85.19 110 MET A C 1
ATOM 863 O O . MET A 1 110 ? 24.447 -0.918 -36.652 1.00 85.19 110 MET A O 1
ATOM 867 N N . GLY A 1 111 ? 25.570 0.959 -36.134 1.00 83.62 111 GLY A N 1
ATOM 868 C CA . GLY A 1 111 ? 26.140 1.216 -37.459 1.00 83.62 111 GLY A CA 1
ATOM 869 C C . GLY A 1 111 ? 25.112 1.131 -38.600 1.00 83.62 111 GLY A C 1
ATOM 870 O O . GLY A 1 111 ? 24.210 1.966 -38.658 1.00 83.62 111 GLY A O 1
ATOM 871 N N . PRO A 1 112 ? 25.207 0.145 -39.516 1.00 83.75 112 PRO A N 1
ATOM 872 C CA . PRO A 1 112 ? 24.299 0.032 -40.664 1.00 83.75 112 PRO A CA 1
ATOM 873 C C . PRO A 1 112 ? 22.831 -0.203 -40.273 1.00 83.75 112 PRO A C 1
ATOM 875 O O . PRO A 1 112 ? 21.936 0.092 -41.061 1.00 83.75 112 PRO A O 1
ATOM 878 N N . LEU A 1 113 ? 22.564 -0.696 -39.058 1.00 87.31 113 LEU A N 1
ATOM 879 C CA . LEU A 1 113 ? 21.214 -0.920 -38.532 1.00 87.31 113 LEU A CA 1
ATOM 880 C C . LEU A 1 113 ? 20.728 0.228 -37.629 1.00 87.31 113 LEU A C 1
ATOM 882 O O . LEU A 1 113 ? 19.767 0.046 -36.885 1.00 87.31 113 LEU A O 1
ATOM 886 N N . LEU A 1 114 ? 21.343 1.416 -37.705 1.00 86.94 114 LEU A N 1
ATOM 887 C CA . LEU A 1 114 ? 21.029 2.578 -36.859 1.00 86.94 114 LEU A CA 1
ATOM 888 C C . LEU A 1 114 ? 19.536 2.901 -36.794 1.00 86.94 114 LEU A C 1
ATOM 890 O O . LEU A 1 114 ? 19.031 3.166 -35.710 1.00 86.94 114 LEU A O 1
ATOM 894 N N . PHE A 1 115 ? 18.816 2.864 -37.921 1.00 89.19 115 PHE A N 1
ATOM 895 C CA . PHE A 1 115 ? 17.377 3.149 -37.926 1.00 89.19 115 PHE A CA 1
ATOM 896 C C . PHE A 1 115 ? 16.598 2.147 -37.065 1.00 89.19 115 PHE A C 1
ATOM 898 O O . PHE A 1 115 ? 15.819 2.544 -36.200 1.00 89.19 115 PHE A O 1
ATOM 905 N N . LEU A 1 116 ? 16.852 0.849 -37.255 1.00 89.75 116 LEU A N 1
ATOM 906 C CA . LEU A 1 116 ? 16.230 -0.208 -36.460 1.00 89.75 116 LEU A CA 1
ATOM 907 C C . LEU A 1 116 ? 16.634 -0.093 -34.983 1.00 89.75 116 LEU A C 1
ATOM 909 O O . LEU A 1 116 ? 15.786 -0.201 -34.103 1.00 89.75 116 LEU A O 1
ATOM 913 N N . GLY A 1 117 ? 17.905 0.206 -34.716 1.00 88.44 117 GLY A N 1
ATOM 914 C CA . GLY A 1 117 ? 18.423 0.449 -33.375 1.00 88.44 117 GLY A CA 1
ATOM 915 C C . GLY A 1 117 ? 17.762 1.623 -32.664 1.00 88.44 117 GLY A C 1
ATOM 916 O O . GLY A 1 117 ? 17.359 1.498 -31.511 1.00 88.44 117 GLY A O 1
ATOM 917 N N . ALA A 1 118 ? 17.592 2.748 -33.357 1.00 90.44 118 ALA A N 1
ATOM 918 C CA . ALA A 1 118 ? 16.912 3.926 -32.834 1.00 90.44 118 ALA A CA 1
ATOM 919 C C . ALA A 1 118 ? 15.447 3.625 -32.496 1.00 90.44 118 ALA A C 1
ATOM 921 O O . ALA A 1 118 ? 14.969 4.036 -31.439 1.00 90.44 118 ALA A O 1
ATOM 922 N N . VAL A 1 119 ? 14.752 2.865 -33.352 1.00 93.81 119 VAL A N 1
ATOM 923 C CA . VAL A 1 119 ? 13.375 2.423 -33.094 1.00 93.81 119 VAL A CA 1
ATOM 924 C C . VAL A 1 119 ? 13.313 1.529 -31.856 1.00 93.81 119 VAL A C 1
ATOM 926 O O . VAL A 1 119 ? 12.511 1.804 -30.969 1.00 93.81 119 VAL A O 1
ATOM 929 N N . LEU A 1 120 ? 14.171 0.511 -31.752 1.00 92.62 120 LEU A N 1
ATOM 930 C CA . LEU A 1 120 ? 14.196 -0.400 -30.601 1.00 92.62 120 LEU A CA 1
ATOM 931 C C . LEU A 1 120 ? 14.529 0.336 -29.294 1.00 92.62 120 LEU A C 1
ATOM 933 O O . LEU A 1 120 ? 13.849 0.171 -28.291 1.00 92.62 120 LEU A O 1
ATOM 937 N N . VAL A 1 121 ? 15.514 1.236 -29.301 1.00 91.44 121 VAL A N 1
ATOM 938 C CA . VAL A 1 121 ? 15.842 2.046 -28.117 1.00 91.44 121 VAL A CA 1
ATOM 939 C C . VAL A 1 121 ? 14.681 2.968 -27.721 1.00 91.44 121 VAL A C 1
ATOM 941 O O . VAL A 1 121 ? 14.381 3.109 -26.533 1.00 91.44 121 VAL A O 1
ATOM 944 N N . ALA A 1 122 ? 14.007 3.598 -28.687 1.00 92.94 122 ALA A N 1
ATOM 945 C CA . ALA A 1 122 ? 12.843 4.435 -28.403 1.00 92.94 122 ALA A CA 1
ATOM 946 C C . ALA A 1 122 ? 11.690 3.610 -27.809 1.00 92.94 122 ALA A C 1
ATOM 948 O O . ALA A 1 122 ? 11.044 4.043 -26.852 1.00 92.94 122 ALA A O 1
ATOM 949 N N . LEU A 1 123 ? 11.471 2.406 -28.341 1.00 93.88 123 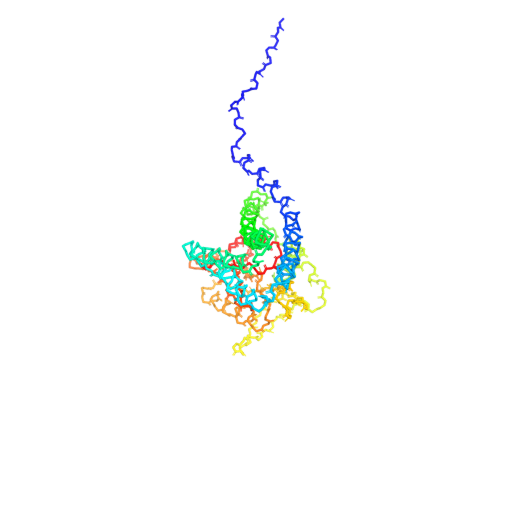LEU A N 1
ATOM 950 C CA . LEU A 1 123 ? 10.518 1.429 -27.833 1.00 93.88 123 LEU A CA 1
ATOM 951 C C . LEU A 1 123 ? 10.858 1.014 -26.389 1.00 93.88 123 LEU A C 1
ATOM 953 O O . LEU A 1 123 ? 9.983 1.086 -25.523 1.00 93.88 123 LEU A O 1
ATOM 957 N N . LEU A 1 124 ? 12.117 0.706 -26.082 1.00 92.62 124 LEU A N 1
ATOM 958 C CA . LEU A 1 124 ? 12.576 0.393 -24.727 1.00 92.62 124 LEU A CA 1
ATOM 959 C C . LEU A 1 124 ? 12.224 1.502 -23.722 1.00 92.62 124 LEU A C 1
ATOM 961 O O . LEU A 1 124 ? 11.636 1.241 -22.666 1.00 92.62 124 LEU A O 1
ATOM 965 N N . ILE A 1 125 ? 12.571 2.751 -24.057 1.00 91.00 125 ILE A N 1
ATOM 966 C CA . ILE A 1 125 ? 12.295 3.921 -23.213 1.00 91.00 125 ILE A CA 1
ATOM 967 C C . ILE A 1 125 ? 10.782 4.075 -23.030 1.00 91.00 125 ILE A C 1
ATOM 969 O O . ILE A 1 125 ? 10.313 4.204 -21.897 1.00 91.00 125 ILE A O 1
ATOM 973 N N . LEU A 1 126 ? 10.010 3.976 -24.118 1.00 92.19 126 LEU A N 1
ATOM 974 C CA . LEU A 1 126 ? 8.552 4.065 -24.092 1.00 92.19 126 LEU A CA 1
ATOM 975 C C . LEU A 1 126 ? 7.923 2.981 -23.205 1.00 92.19 126 LEU A C 1
ATOM 977 O O . LEU A 1 126 ? 7.040 3.286 -22.405 1.00 92.19 126 LEU A O 1
ATOM 981 N N . GLY A 1 127 ? 8.382 1.731 -23.287 1.00 89.62 127 GLY A N 1
ATOM 982 C CA . GLY A 1 127 ? 7.873 0.647 -22.444 1.00 89.62 127 GLY A CA 1
ATOM 983 C C . GLY A 1 127 ? 8.132 0.892 -20.959 1.00 89.62 127 GLY A C 1
ATOM 984 O O . GLY A 1 127 ? 7.247 0.667 -20.129 1.00 89.62 127 GLY A O 1
ATOM 985 N N . PHE A 1 128 ? 9.305 1.424 -20.605 1.00 88.94 128 PHE A N 1
ATOM 986 C CA . PHE A 1 128 ? 9.584 1.845 -19.231 1.00 88.94 128 PHE A CA 1
ATOM 987 C C . PHE A 1 128 ? 8.701 3.017 -18.786 1.00 88.94 128 PHE A C 1
ATOM 989 O O . PHE A 1 128 ? 8.198 2.984 -17.659 1.00 88.94 128 PHE A O 1
ATOM 996 N N . SER A 1 129 ? 8.458 4.004 -19.654 1.00 86.56 129 SER A N 1
ATOM 997 C CA . SER A 1 129 ? 7.533 5.110 -19.381 1.00 86.56 129 SER A CA 1
ATOM 998 C C . SER A 1 129 ? 6.098 4.625 -19.166 1.00 86.56 129 SER A C 1
ATOM 1000 O O . SER A 1 129 ? 5.439 5.083 -18.235 1.00 86.56 129 SER A O 1
ATOM 1002 N N . ILE A 1 130 ? 5.623 3.658 -19.960 1.00 86.50 130 ILE A N 1
ATOM 1003 C CA . ILE A 1 130 ? 4.300 3.041 -19.783 1.00 86.50 130 ILE A CA 1
ATOM 1004 C C . ILE A 1 130 ? 4.212 2.361 -18.414 1.00 86.50 130 ILE A C 1
ATOM 1006 O O . ILE A 1 130 ? 3.239 2.568 -17.691 1.00 86.50 130 ILE A O 1
ATOM 1010 N N . LEU A 1 131 ? 5.228 1.586 -18.018 1.00 83.50 131 LEU A N 1
ATOM 1011 C CA . LEU A 1 131 ? 5.244 0.938 -16.702 1.00 83.50 131 LEU A CA 1
ATOM 1012 C C . LEU A 1 131 ? 5.192 1.942 -15.543 1.00 83.50 131 LEU A C 1
ATOM 1014 O O . LEU A 1 131 ? 4.548 1.654 -14.533 1.00 83.50 131 LEU A O 1
ATOM 1018 N N . GLU A 1 132 ? 5.850 3.094 -15.681 1.00 80.62 132 GLU A N 1
ATOM 1019 C CA . GLU A 1 132 ? 5.801 4.159 -14.676 1.00 80.62 132 GLU A CA 1
ATOM 1020 C C . GLU A 1 132 ? 4.423 4.832 -14.642 1.00 80.62 132 GLU A C 1
ATOM 1022 O O . GLU A 1 132 ? 3.808 4.916 -13.582 1.00 80.62 132 GLU A O 1
ATOM 1027 N N . LEU A 1 133 ? 3.864 5.198 -15.798 1.00 79.81 133 LEU A N 1
ATOM 1028 C CA . LEU A 1 133 ? 2.535 5.813 -15.878 1.00 79.81 133 LEU A CA 1
ATOM 1029 C C . LEU A 1 133 ? 1.441 4.894 -15.311 1.00 79.81 133 LEU A C 1
ATOM 1031 O O . LEU A 1 133 ? 0.509 5.334 -14.641 1.00 79.81 133 LEU A O 1
ATOM 1035 N N . MET A 1 134 ? 1.571 3.584 -15.524 1.00 77.06 134 MET A N 1
ATOM 1036 C CA . MET A 1 134 ? 0.670 2.587 -14.947 1.00 77.06 134 MET A CA 1
ATOM 1037 C C . MET A 1 134 ? 0.725 2.520 -13.417 1.00 77.06 134 MET A C 1
ATOM 1039 O O . MET A 1 134 ? -0.267 2.138 -12.787 1.00 77.06 134 MET A O 1
ATOM 1043 N N . ARG A 1 135 ? 1.872 2.840 -12.808 1.00 69.75 135 ARG A N 1
ATOM 1044 C CA . ARG A 1 135 ? 2.011 2.915 -11.350 1.00 69.75 135 ARG A CA 1
ATOM 1045 C C . ARG A 1 135 ? 1.208 4.092 -10.801 1.00 69.75 135 ARG A C 1
ATOM 1047 O O . ARG A 1 135 ? 0.480 3.900 -9.828 1.00 69.75 135 ARG A O 1
ATOM 1054 N N . ASP A 1 136 ? 1.289 5.241 -11.463 1.00 66.12 136 ASP A N 1
ATOM 1055 C CA . ASP A 1 136 ? 0.554 6.455 -11.093 1.00 66.12 136 ASP A CA 1
ATOM 1056 C C . ASP A 1 136 ? -0.958 6.309 -11.335 1.00 66.12 136 ASP A C 1
ATOM 1058 O O . ASP A 1 136 ? -1.773 6.708 -10.506 1.00 66.12 136 ASP A O 1
ATOM 1062 N N . LEU A 1 137 ? -1.364 5.633 -12.414 1.00 65.38 137 LEU A N 1
ATOM 1063 C CA . LEU A 1 137 ? -2.774 5.297 -12.647 1.00 65.38 137 LEU A CA 1
ATOM 1064 C C . LEU A 1 137 ? -3.351 4.433 -11.520 1.00 65.38 137 LEU A C 1
ATOM 1066 O O . LEU A 1 137 ? -4.473 4.662 -11.074 1.00 65.38 137 LEU A O 1
ATOM 1070 N N . ARG A 1 138 ? -2.594 3.445 -11.026 1.00 64.00 138 ARG A N 1
ATOM 1071 C CA . ARG A 1 138 ? -3.054 2.600 -9.915 1.00 64.00 138 ARG A CA 1
ATOM 1072 C C . ARG A 1 138 ? -3.268 3.412 -8.636 1.00 64.00 138 ARG A C 1
ATOM 1074 O O . ARG A 1 138 ? -4.306 3.236 -8.004 1.00 64.00 138 ARG A O 1
ATOM 1081 N N . SER A 1 139 ? -2.318 4.272 -8.263 1.00 58.22 139 SER A N 1
ATOM 1082 C CA . SER A 1 139 ? -2.439 5.089 -7.047 1.00 58.22 139 SER A CA 1
ATOM 1083 C C . SER A 1 139 ? -3.614 6.064 -7.133 1.00 58.22 139 SER A C 1
ATOM 1085 O O . SER A 1 139 ? -4.325 6.249 -6.147 1.00 58.22 139 SER A O 1
ATOM 1087 N N . PHE A 1 140 ? -3.873 6.616 -8.320 1.00 60.53 140 PHE A N 1
ATOM 1088 C CA . PHE A 1 140 ? -5.033 7.463 -8.581 1.00 60.53 140 PHE A CA 1
ATOM 1089 C C . PHE A 1 140 ? -6.359 6.720 -8.353 1.00 60.53 140 PHE A C 1
ATOM 1091 O O . PHE A 1 140 ? -7.211 7.201 -7.606 1.00 60.53 140 PHE A O 1
ATOM 1098 N N . PHE A 1 141 ? -6.531 5.526 -8.931 1.00 61.69 141 PHE A N 1
ATOM 1099 C CA . PHE A 1 141 ? -7.764 4.750 -8.742 1.00 61.69 141 PHE A CA 1
ATOM 1100 C C . PHE A 1 141 ? -7.966 4.305 -7.292 1.00 61.69 141 PHE A C 1
ATOM 1102 O O . PHE A 1 141 ? -9.089 4.373 -6.799 1.00 61.69 141 PHE A O 1
ATOM 1109 N N . ASP A 1 142 ? -6.903 3.891 -6.596 1.00 58.00 142 ASP A N 1
ATOM 1110 C CA . ASP A 1 142 ? -7.007 3.484 -5.191 1.00 58.00 142 ASP A CA 1
ATOM 1111 C C . ASP A 1 142 ? -7.439 4.672 -4.297 1.00 58.00 142 ASP A C 1
ATOM 1113 O O . ASP A 1 142 ? -8.267 4.496 -3.403 1.00 58.00 142 ASP A O 1
ATOM 1117 N N . TYR A 1 143 ? -6.966 5.895 -4.576 1.00 55.94 143 TYR A N 1
ATOM 1118 C CA . TYR A 1 143 ? -7.400 7.112 -3.875 1.00 55.94 143 TYR A CA 1
ATOM 1119 C C . TYR A 1 143 ? -8.878 7.450 -4.134 1.00 55.94 143 TYR A C 1
ATOM 1121 O O . TYR A 1 143 ? -9.633 7.716 -3.195 1.00 55.94 143 TYR A O 1
ATOM 1129 N N . PHE A 1 144 ? -9.311 7.422 -5.399 1.00 56.75 144 PHE A N 1
ATOM 1130 C CA . PHE A 1 144 ? -10.690 7.760 -5.766 1.00 56.75 144 PHE A CA 1
ATOM 1131 C C . PHE A 1 144 ? -11.703 6.721 -5.275 1.00 56.75 144 PHE A C 1
ATOM 1133 O O . PHE A 1 144 ? -12.745 7.104 -4.739 1.00 56.75 144 PHE A O 1
ATOM 1140 N N . ALA A 1 145 ? -11.383 5.429 -5.381 1.00 55.56 145 ALA A N 1
ATOM 1141 C CA . ALA A 1 145 ? -12.236 4.355 -4.877 1.00 55.56 145 ALA A CA 1
ATOM 1142 C C . ALA A 1 145 ? -12.407 4.442 -3.349 1.00 55.56 145 ALA A C 1
ATOM 1144 O O . ALA A 1 145 ? -13.520 4.318 -2.838 1.00 55.56 145 ALA A O 1
ATOM 1145 N N . LEU A 1 146 ? -11.326 4.736 -2.613 1.00 54.53 146 LEU A N 1
ATOM 1146 C CA . LEU A 1 146 ? -11.379 4.892 -1.157 1.00 54.53 146 LEU A CA 1
ATOM 1147 C C . LEU A 1 146 ? -12.242 6.093 -0.751 1.00 54.53 146 LEU A C 1
ATOM 1149 O O . LEU A 1 146 ? -13.127 5.957 0.093 1.00 54.53 146 LEU A O 1
ATOM 1153 N N . ARG A 1 147 ? -12.051 7.254 -1.389 1.00 52.94 147 ARG A N 1
ATOM 1154 C CA . ARG A 1 147 ? -12.827 8.465 -1.085 1.00 52.94 147 ARG A CA 1
ATOM 1155 C C . ARG A 1 147 ? -14.314 8.303 -1.407 1.00 52.94 147 ARG A C 1
ATOM 1157 O O . ARG A 1 147 ? -15.152 8.742 -0.624 1.00 52.94 147 ARG A O 1
ATOM 1164 N N . HIS A 1 148 ? -14.653 7.659 -2.521 1.00 55.62 148 HIS A N 1
ATOM 1165 C CA . HIS A 1 148 ? -16.049 7.441 -2.896 1.00 55.62 148 HIS A CA 1
ATOM 1166 C C . HIS A 1 148 ? -16.761 6.465 -1.947 1.00 55.62 148 HIS A C 1
ATOM 1168 O O . HIS A 1 148 ? -17.866 6.757 -1.490 1.00 55.62 148 HIS A O 1
ATOM 1174 N N . ARG A 1 149 ? -16.104 5.363 -1.556 1.00 53.97 149 ARG A N 1
ATOM 1175 C CA . ARG A 1 149 ? -16.669 4.378 -0.619 1.00 53.97 149 ARG A CA 1
ATOM 1176 C C . ARG A 1 149 ? -16.929 4.968 0.770 1.00 53.97 149 ARG A C 1
ATOM 1178 O O . ARG A 1 149 ? -17.926 4.615 1.397 1.00 53.97 149 ARG A O 1
ATOM 1185 N N . VAL A 1 150 ? -16.071 5.882 1.236 1.00 53.16 150 VAL A N 1
ATOM 1186 C CA . VAL A 1 150 ? -16.280 6.631 2.490 1.00 53.16 150 VAL A CA 1
ATOM 1187 C C . VAL A 1 150 ? -17.543 7.490 2.407 1.00 53.16 150 VAL A C 1
ATOM 1189 O O . VAL A 1 150 ? -18.388 7.411 3.292 1.00 53.16 150 VAL A O 1
ATOM 1192 N N . ILE A 1 151 ? -17.726 8.240 1.316 1.00 51.72 151 ILE A N 1
ATOM 1193 C CA . ILE A 1 151 ? -18.906 9.100 1.127 1.00 51.72 151 ILE A CA 1
ATOM 1194 C C . ILE A 1 151 ? -20.188 8.259 0.993 1.00 51.72 151 ILE A C 1
ATOM 1196 O O . ILE A 1 151 ? -21.209 8.604 1.585 1.00 51.72 151 ILE A O 1
ATOM 1200 N N . GLN A 1 152 ? -20.143 7.135 0.268 1.00 52.34 152 GLN A N 1
ATOM 1201 C CA . GLN A 1 152 ? -21.281 6.218 0.157 1.00 52.34 152 GLN A CA 1
ATOM 1202 C C . GLN A 1 152 ? -21.659 5.600 1.505 1.00 52.34 152 GLN A C 1
ATOM 1204 O O . GLN A 1 152 ? -22.833 5.608 1.851 1.00 52.34 152 GLN A O 1
ATOM 1209 N N . ARG A 1 153 ? -20.697 5.109 2.298 1.00 49.97 153 ARG A N 1
ATOM 1210 C CA . ARG A 1 153 ? -20.977 4.502 3.613 1.00 49.97 153 ARG A CA 1
ATOM 1211 C C . ARG A 1 153 ? -21.522 5.510 4.622 1.00 49.97 153 ARG A C 1
ATOM 1213 O O . ARG A 1 153 ? -22.455 5.164 5.327 1.00 49.97 153 ARG A O 1
ATOM 1220 N N . VAL A 1 154 ? -21.012 6.742 4.649 1.00 52.59 154 VAL A N 1
ATOM 1221 C CA . VAL A 1 154 ? -21.542 7.805 5.527 1.00 52.59 154 VAL A CA 1
ATOM 1222 C C . VAL A 1 154 ? -22.984 8.186 5.158 1.00 52.59 154 VAL A C 1
ATOM 1224 O O . VAL A 1 154 ? -23.738 8.623 6.019 1.00 52.59 154 VAL A O 1
ATOM 1227 N N . ARG A 1 155 ? -23.387 8.007 3.892 1.00 50.53 155 ARG A N 1
ATOM 1228 C CA . ARG A 1 155 ? -24.722 8.384 3.400 1.00 50.53 155 ARG A CA 1
ATOM 1229 C C . ARG A 1 155 ? -25.727 7.224 3.334 1.00 50.53 155 ARG A C 1
ATOM 1231 O O . ARG A 1 155 ? -26.922 7.477 3.406 1.00 50.53 155 ARG A O 1
ATOM 1238 N N . GLN A 1 156 ? -25.262 5.991 3.126 1.00 47.50 156 GLN A N 1
ATOM 1239 C CA . GLN A 1 156 ? -26.096 4.794 2.929 1.00 47.50 156 GLN A CA 1
ATOM 1240 C C . GLN A 1 156 ? -26.125 3.854 4.138 1.00 47.50 156 GLN A C 1
ATOM 1242 O O . GLN A 1 156 ? -26.979 2.971 4.174 1.00 47.50 156 GLN A O 1
ATOM 1247 N N . ALA A 1 157 ? -25.201 3.980 5.097 1.00 43.56 157 ALA A N 1
ATOM 1248 C CA . ALA A 1 157 ? -25.369 3.281 6.361 1.00 43.56 157 ALA A CA 1
ATOM 1249 C C . ALA A 1 157 ? -26.534 3.931 7.109 1.00 43.56 157 ALA A C 1
ATOM 1251 O O . ALA A 1 157 ? -26.569 5.155 7.251 1.00 43.56 157 ALA A O 1
ATOM 1252 N N . ASP A 1 158 ? -27.455 3.108 7.613 1.00 43.44 158 ASP A N 1
ATOM 1253 C CA . ASP A 1 158 ? -28.189 3.482 8.816 1.00 43.44 158 ASP A CA 1
ATOM 1254 C C . ASP A 1 158 ? -27.140 4.026 9.802 1.00 43.44 158 ASP A C 1
ATOM 1256 O O . ASP A 1 158 ? -26.125 3.351 10.016 1.00 43.44 158 ASP A O 1
ATOM 1260 N N . PRO A 1 159 ? -27.303 5.238 10.360 1.00 55.28 159 PRO A N 1
ATOM 1261 C CA . PRO A 1 159 ? -26.290 5.868 11.212 1.00 55.28 159 PRO A CA 1
ATOM 1262 C C . PRO A 1 159 ? -25.985 5.057 12.483 1.00 55.28 159 PRO A C 1
ATOM 1264 O O . PRO A 1 159 ? -25.106 5.422 13.257 1.00 55.28 159 PRO A O 1
ATOM 1267 N N . VAL A 1 160 ? -26.706 3.954 12.687 1.00 60.25 160 VAL A N 1
ATOM 1268 C CA . VAL A 1 160 ? -26.673 3.092 13.851 1.00 60.25 160 VAL A CA 1
ATOM 1269 C C . VAL A 1 160 ? -26.218 1.696 13.426 1.00 60.25 160 VAL A C 1
ATOM 1271 O O . VAL A 1 160 ? -26.942 0.956 12.760 1.00 60.25 160 VAL A O 1
ATOM 1274 N N . VAL A 1 161 ? -25.002 1.315 13.815 1.00 71.25 161 VAL A N 1
ATOM 1275 C CA . VAL A 1 161 ? -24.527 -0.062 13.652 1.00 71.25 161 VAL A CA 1
ATOM 1276 C C . VAL A 1 161 ? -24.983 -0.866 14.862 1.00 71.25 161 VAL A C 1
ATOM 1278 O O . VAL A 1 161 ? -24.469 -0.666 15.952 1.00 71.25 161 VAL A O 1
ATOM 1281 N N . TYR A 1 162 ? -25.926 -1.788 14.693 1.00 75.44 162 TYR A N 1
ATOM 1282 C CA . TYR A 1 162 ? -26.382 -2.626 15.805 1.00 75.44 162 TYR A CA 1
ATOM 1283 C C . TYR A 1 162 ? -25.345 -3.681 16.201 1.00 75.44 162 TYR A C 1
ATOM 1285 O O . TYR A 1 162 ? -24.688 -4.301 15.355 1.00 75.44 162 TYR A O 1
ATOM 1293 N N . VAL A 1 163 ? -25.227 -3.895 17.506 1.00 76.94 163 VAL A N 1
ATOM 1294 C CA . VAL A 1 163 ? -24.357 -4.894 18.119 1.00 76.94 163 VAL A CA 1
ATOM 1295 C C . VAL A 1 163 ? -24.943 -6.294 17.867 1.00 76.94 163 VAL A C 1
ATOM 1297 O O . VAL A 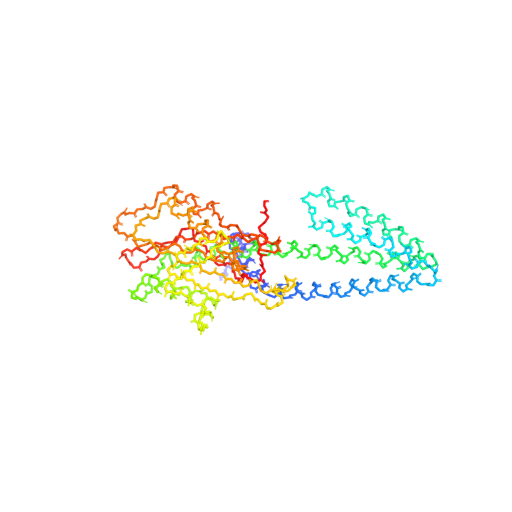1 163 ? -26.088 -6.548 18.242 1.00 76.94 163 VAL A O 1
ATOM 1300 N N . PRO A 1 164 ? -24.206 -7.226 17.229 1.00 76.12 164 PRO A N 1
ATOM 1301 C CA . PRO A 1 164 ? -24.690 -8.588 17.006 1.00 76.12 164 PRO A CA 1
ATOM 1302 C C . PRO A 1 164 ? -24.837 -9.378 18.309 1.00 76.12 164 PRO A C 1
ATOM 1304 O O . PRO A 1 164 ? -24.141 -9.115 19.286 1.00 76.12 164 PRO A O 1
ATOM 1307 N N . GLU A 1 165 ? -25.652 -10.432 18.298 1.00 74.56 165 GLU A N 1
ATOM 1308 C CA . GLU A 1 165 ? -25.741 -11.356 19.431 1.00 74.56 165 GLU A CA 1
ATOM 1309 C C . GLU A 1 165 ? -24.409 -12.095 19.666 1.00 74.56 165 GLU A C 1
ATOM 1311 O O . GLU A 1 165 ? -23.773 -12.607 18.740 1.00 74.56 165 GLU A O 1
ATOM 1316 N N . GLY A 1 166 ? -23.976 -12.171 20.926 1.00 72.06 166 GLY A N 1
ATOM 1317 C CA . GLY A 1 166 ? -22.755 -12.879 21.305 1.00 72.06 166 GLY A CA 1
ATOM 1318 C C . GLY A 1 166 ? -22.465 -12.800 22.799 1.00 72.06 166 GLY A C 1
ATOM 1319 O O . GLY A 1 166 ? -22.812 -11.825 23.468 1.00 72.06 166 GLY A O 1
ATOM 1320 N N . LYS A 1 167 ? -21.816 -13.848 23.319 1.00 75.81 167 LYS A N 1
ATOM 1321 C CA . LYS A 1 167 ? -21.583 -14.037 24.759 1.00 75.81 167 LYS A CA 1
ATOM 1322 C C . LYS A 1 167 ? -20.560 -13.053 25.335 1.00 75.81 167 LYS A C 1
ATOM 1324 O O . LYS A 1 167 ? -20.641 -12.721 26.510 1.00 75.81 167 LYS A O 1
ATOM 1329 N N . ASP A 1 168 ? -19.629 -12.601 24.499 1.00 81.44 168 ASP A N 1
ATOM 1330 C CA . ASP A 1 168 ? -18.527 -11.707 24.854 1.00 81.44 168 ASP A CA 1
ATOM 1331 C C . ASP A 1 168 ? -18.349 -10.613 23.784 1.00 81.44 168 ASP A C 1
ATOM 1333 O O . ASP A 1 168 ? -18.616 -10.852 22.602 1.00 81.44 168 ASP A O 1
ATOM 1337 N N . THR A 1 169 ? -17.880 -9.429 24.184 1.00 80.50 169 THR A N 1
ATOM 1338 C CA . THR A 1 169 ? -17.670 -8.238 23.334 1.00 80.50 169 THR A CA 1
ATOM 1339 C C . THR A 1 169 ? -16.774 -8.561 22.135 1.00 80.50 169 THR A C 1
ATOM 1341 O O . THR A 1 169 ? -17.041 -8.162 21.000 1.00 80.50 169 THR A O 1
ATOM 1344 N N . VAL A 1 170 ? -15.745 -9.383 22.358 1.00 82.81 170 VAL A N 1
ATOM 1345 C CA . VAL A 1 170 ? -14.821 -9.845 21.313 1.00 82.81 170 VAL A CA 1
ATOM 1346 C C . VAL A 1 170 ? -15.529 -10.744 20.295 1.00 82.81 170 VAL A C 1
ATOM 1348 O O . VAL A 1 170 ? -15.301 -10.634 19.090 1.00 82.81 170 VAL A O 1
ATOM 1351 N N . GLN A 1 171 ? -16.433 -11.614 20.746 1.00 83.62 171 GLN A N 1
ATOM 1352 C CA . GLN A 1 171 ? -17.207 -12.472 19.852 1.00 83.62 171 GLN A CA 1
ATOM 1353 C C . GLN A 1 171 ? -18.212 -11.653 19.031 1.00 83.62 171 GLN A C 1
ATOM 1355 O O . GLN A 1 171 ? -18.357 -11.900 17.833 1.00 83.62 171 GLN A O 1
ATOM 1360 N N . ARG A 1 172 ? -18.863 -10.653 19.644 1.00 84.00 172 ARG A N 1
ATOM 1361 C CA . ARG A 1 172 ? -19.813 -9.755 18.966 1.00 84.00 172 ARG A CA 1
ATOM 1362 C C . ARG A 1 172 ? -19.142 -8.971 17.841 1.00 84.00 172 ARG A C 1
ATOM 1364 O O . ARG A 1 172 ? -19.642 -8.994 16.711 1.00 84.00 172 ARG A O 1
ATOM 1371 N N . ILE A 1 173 ? -17.963 -8.387 18.086 1.00 83.44 173 ILE A N 1
ATOM 1372 C CA . ILE A 1 173 ? -17.238 -7.692 17.016 1.00 83.44 173 ILE A CA 1
ATOM 1373 C C . ILE A 1 173 ? -16.752 -8.660 15.934 1.00 83.44 173 ILE A C 1
ATOM 1375 O O . ILE A 1 173 ? -16.857 -8.345 14.754 1.00 83.44 173 ILE A O 1
ATOM 1379 N N . LEU A 1 174 ? -16.266 -9.859 16.278 1.00 83.62 174 LEU A N 1
ATOM 1380 C CA . LEU A 1 174 ? -15.815 -10.824 15.268 1.00 83.62 174 LEU A CA 1
ATOM 1381 C C . LEU A 1 174 ? -16.968 -11.258 14.352 1.00 83.62 174 LEU A C 1
ATOM 1383 O O . LEU A 1 174 ? -16.782 -11.347 13.138 1.00 83.62 174 LEU A O 1
ATOM 1387 N N . THR A 1 175 ? -18.169 -11.445 14.905 1.00 84.38 175 THR A N 1
ATOM 1388 C CA . THR A 1 175 ? -19.394 -11.686 14.128 1.00 84.38 175 THR A CA 1
ATOM 1389 C C . THR A 1 175 ? -19.713 -10.502 13.214 1.00 84.38 175 THR A C 1
ATOM 1391 O O . THR A 1 175 ? -19.972 -10.702 12.024 1.00 84.38 175 THR A O 1
ATOM 1394 N N . HIS A 1 176 ? -19.621 -9.267 13.722 1.00 82.38 176 HIS A N 1
ATOM 1395 C CA . HIS A 1 176 ? -19.802 -8.058 12.914 1.00 82.38 176 HIS A CA 1
ATOM 1396 C C . HIS A 1 176 ? -18.796 -7.989 11.748 1.00 82.38 176 HIS A C 1
ATOM 1398 O O . HIS A 1 176 ? -19.176 -7.724 10.604 1.00 82.38 176 HIS A O 1
ATOM 1404 N N . LEU A 1 177 ? -17.519 -8.289 12.003 1.00 79.94 177 LEU A N 1
ATOM 1405 C CA . LEU A 1 177 ? -16.463 -8.307 10.986 1.00 79.94 177 LEU A CA 1
ATOM 1406 C C . LEU A 1 177 ? -16.677 -9.412 9.949 1.00 79.94 177 LEU A C 1
ATOM 1408 O O . LEU A 1 177 ? -16.491 -9.176 8.759 1.00 79.94 177 LEU A O 1
ATOM 1412 N N . GLY A 1 178 ? -17.104 -10.605 10.365 1.00 76.25 178 GLY A N 1
ATOM 1413 C CA . GLY A 1 178 ? -17.461 -11.684 9.446 1.00 76.25 178 GLY A CA 1
ATOM 1414 C C . GLY A 1 178 ? -18.667 -11.333 8.568 1.00 76.25 178 GLY A C 1
ATOM 1415 O O . GLY A 1 178 ? -18.710 -11.682 7.386 1.00 76.25 178 GLY A O 1
ATOM 1416 N N . ALA A 1 179 ? -19.646 -10.598 9.097 1.00 77.25 179 ALA A N 1
ATOM 1417 C CA . ALA A 1 179 ? -20.798 -10.138 8.325 1.00 77.25 179 ALA A CA 1
ATOM 1418 C C . ALA A 1 179 ? -20.418 -9.048 7.309 1.00 77.25 179 ALA A C 1
ATOM 1420 O O . ALA A 1 179 ? -20.879 -9.087 6.167 1.00 77.25 179 ALA A O 1
ATOM 1421 N N . THR A 1 180 ? -19.535 -8.124 7.686 1.00 70.50 180 THR A N 1
ATOM 1422 C CA . THR A 1 180 ? -19.169 -6.962 6.861 1.00 70.50 180 THR A CA 1
ATOM 1423 C C . THR A 1 180 ? -18.015 -7.212 5.888 1.00 70.50 180 THR A C 1
ATOM 1425 O O . THR A 1 180 ? -17.968 -6.554 4.848 1.00 70.50 180 THR A O 1
ATOM 1428 N N . SER A 1 181 ? -17.135 -8.177 6.175 1.00 68.75 181 SER A N 1
ATOM 1429 C CA . SER A 1 181 ? -15.908 -8.442 5.419 1.00 68.75 181 SER A CA 1
ATOM 1430 C C . SER A 1 181 ? -15.853 -9.862 4.866 1.00 68.75 181 SER A C 1
ATOM 1432 O O . SER A 1 181 ? -15.834 -10.840 5.618 1.00 68.75 181 SER A O 1
ATOM 1434 N N . SER A 1 182 ? -15.742 -10.010 3.543 1.00 71.19 182 SER A N 1
ATOM 1435 C CA . SER A 1 182 ? -15.551 -11.331 2.925 1.00 71.19 182 SER A CA 1
ATOM 1436 C C . SER A 1 182 ? -14.196 -11.955 3.272 1.00 71.19 182 SER A C 1
ATOM 1438 O O . SER A 1 182 ? -14.095 -13.176 3.374 1.00 71.19 182 SER A O 1
ATOM 1440 N N . ASP A 1 183 ? -13.163 -11.128 3.467 1.00 69.94 183 ASP A N 1
ATOM 1441 C CA . ASP A 1 183 ? -11.808 -11.587 3.784 1.00 69.94 183 ASP A CA 1
ATOM 1442 C C . ASP A 1 183 ? -11.732 -12.137 5.215 1.00 69.94 183 ASP A C 1
ATOM 1444 O O . ASP A 1 183 ? -11.196 -13.228 5.421 1.00 69.94 183 ASP A O 1
ATOM 1448 N N . VAL A 1 184 ? -12.322 -11.441 6.197 1.00 74.50 184 VAL A N 1
ATOM 1449 C CA . VAL A 1 184 ? -12.395 -11.937 7.584 1.00 74.50 184 VAL A CA 1
ATOM 1450 C C . VAL A 1 184 ? -13.294 -13.168 7.665 1.00 74.50 184 VAL A C 1
ATOM 1452 O O . VAL A 1 184 ? -12.885 -14.167 8.253 1.00 74.50 184 VAL A O 1
ATOM 1455 N N . ARG A 1 185 ? -14.459 -13.157 6.999 1.00 78.81 185 ARG A N 1
ATOM 1456 C CA . ARG A 1 185 ? -15.357 -14.324 6.927 1.00 78.81 185 ARG A CA 1
ATOM 1457 C C . ARG A 1 185 ? -14.642 -15.566 6.409 1.00 78.81 185 ARG A C 1
ATOM 1459 O O . ARG A 1 185 ? -14.780 -16.637 6.989 1.00 78.81 185 ARG A O 1
ATOM 1466 N N . GLY A 1 186 ? -13.856 -15.416 5.341 1.00 75.75 186 GLY A N 1
ATOM 1467 C CA . GLY A 1 186 ? -13.062 -16.506 4.782 1.00 75.75 186 GLY A CA 1
ATOM 1468 C C . GLY A 1 186 ? -12.043 -17.066 5.776 1.00 75.75 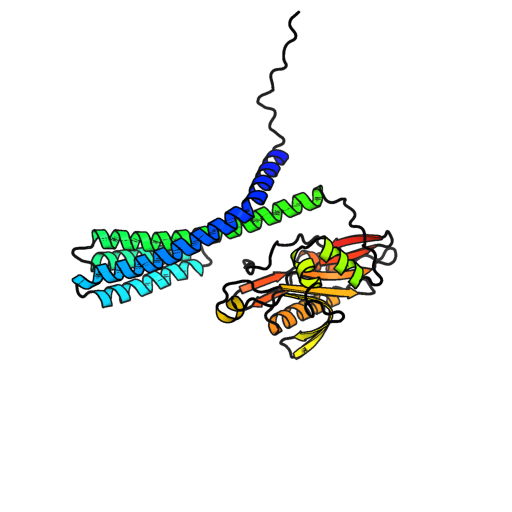186 GLY A C 1
ATOM 1469 O O . GLY A 1 186 ? -11.825 -18.273 5.796 1.00 75.75 186 GLY A O 1
ATOM 1470 N N . MET A 1 187 ? -11.462 -16.220 6.633 1.00 80.06 187 MET A N 1
ATOM 1471 C CA . MET A 1 187 ? -10.502 -16.666 7.645 1.00 80.06 187 MET A CA 1
ATOM 1472 C C . MET A 1 187 ? -11.147 -17.286 8.885 1.00 80.06 187 MET A C 1
ATOM 1474 O O . MET A 1 187 ? -10.537 -18.165 9.482 1.00 80.06 187 MET A O 1
ATOM 1478 N N . MET A 1 188 ? -12.373 -16.904 9.248 1.00 79.62 188 MET A N 1
ATOM 1479 C CA . MET A 1 188 ? -13.085 -17.507 10.386 1.00 79.62 188 MET A CA 1
ATOM 1480 C C . MET A 1 188 ? -13.368 -19.006 10.198 1.00 79.62 188 MET A C 1
ATOM 1482 O O . MET A 1 188 ? -13.539 -19.722 11.179 1.00 79.62 188 MET A O 1
ATOM 1486 N N . VAL A 1 189 ? -13.395 -19.490 8.953 1.00 79.06 189 VAL A N 1
ATOM 1487 C CA . VAL A 1 189 ? -13.622 -20.908 8.620 1.00 79.06 189 VAL A CA 1
ATOM 1488 C C . VAL A 1 189 ? -12.316 -21.720 8.629 1.00 79.06 189 VAL A C 1
ATOM 1490 O O . VAL A 1 189 ? -12.348 -22.947 8.694 1.00 79.06 189 VAL A O 1
ATOM 1493 N N . VAL A 1 190 ? -11.152 -21.065 8.569 1.00 80.69 190 VAL A N 1
ATOM 1494 C CA . VAL A 1 190 ? -9.850 -21.742 8.484 1.00 80.69 190 VAL A CA 1
ATOM 1495 C C . VAL A 1 190 ? -9.351 -22.113 9.889 1.00 80.69 190 VAL A C 1
ATOM 1497 O O . VAL A 1 190 ? -9.150 -21.221 10.719 1.00 80.69 190 VAL A O 1
ATOM 1500 N N . PRO A 1 191 ? -9.068 -23.400 10.170 1.00 75.06 191 PRO A N 1
ATOM 1501 C CA . PRO A 1 191 ? -8.518 -23.814 11.458 1.00 75.06 191 PRO A CA 1
ATOM 1502 C C . PRO A 1 191 ? -7.189 -23.106 11.768 1.00 75.06 191 PRO A C 1
ATOM 1504 O O . PRO A 1 191 ? -6.270 -23.106 10.951 1.00 75.06 191 PRO A O 1
ATOM 1507 N N . GLY A 1 192 ? -7.082 -22.489 12.950 1.00 78.44 192 GLY A N 1
ATOM 1508 C CA . GLY A 1 192 ? -5.865 -21.801 13.409 1.00 78.44 192 GLY A CA 1
ATOM 1509 C C . GLY A 1 192 ? -5.607 -20.414 12.797 1.00 78.44 192 GLY A C 1
ATOM 1510 O O . GLY A 1 192 ? -4.560 -19.814 13.057 1.00 78.44 192 GLY A O 1
ATOM 1511 N N . ALA A 1 193 ? -6.538 -19.889 11.994 1.00 80.75 193 ALA A N 1
ATOM 1512 C CA . ALA A 1 193 ? -6.469 -18.527 11.464 1.00 80.75 193 ALA A CA 1
ATOM 1513 C C . ALA A 1 193 ? -6.972 -17.460 12.445 1.00 80.75 193 ALA A C 1
ATOM 1515 O O . ALA A 1 193 ? -6.554 -16.307 12.348 1.00 80.75 193 ALA A O 1
ATOM 1516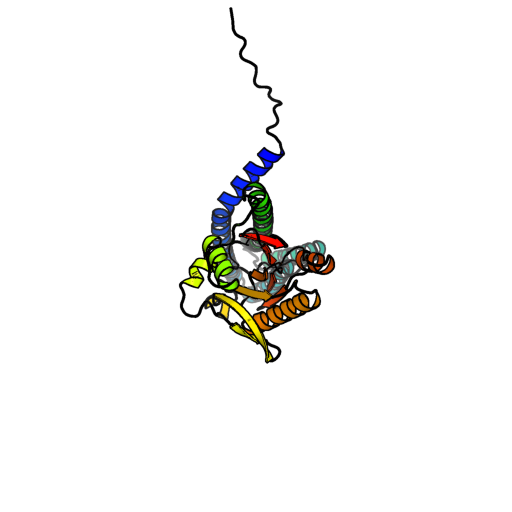 N N . VAL A 1 194 ? -7.846 -17.847 13.376 1.00 85.44 194 VAL A N 1
ATOM 1517 C CA . VAL A 1 194 ? -8.349 -17.008 14.468 1.00 85.44 194 VAL A CA 1
ATOM 1518 C C . VAL A 1 194 ? -7.786 -17.541 15.782 1.00 85.44 194 VAL A C 1
ATOM 1520 O O . VAL A 1 194 ? -7.900 -18.734 16.061 1.00 85.44 194 VAL A O 1
ATOM 1523 N N . ALA A 1 195 ? -7.178 -16.667 16.579 1.00 85.81 195 ALA A N 1
ATOM 1524 C CA . ALA A 1 195 ? -6.693 -16.968 17.920 1.00 85.81 195 ALA A CA 1
ATOM 1525 C C . ALA A 1 195 ? -7.386 -16.056 18.942 1.00 85.81 195 ALA A C 1
ATOM 1527 O O . ALA A 1 195 ? -7.349 -14.835 18.794 1.00 85.81 195 ALA A O 1
ATOM 1528 N N . THR A 1 196 ? -8.012 -16.657 19.957 1.00 85.75 196 THR A N 1
ATOM 1529 C CA . THR A 1 196 ? -8.758 -15.985 21.037 1.00 85.75 196 THR A CA 1
ATOM 1530 C C . THR A 1 196 ? -8.557 -16.747 22.359 1.00 85.75 196 THR A C 1
ATOM 1532 O O . THR A 1 196 ? -9.084 -17.859 22.473 1.00 85.75 196 THR A O 1
ATOM 1535 N N . PRO A 1 197 ? -7.828 -16.210 23.359 1.00 85.62 197 PRO A N 1
ATOM 1536 C CA . PRO A 1 197 ? -6.948 -15.038 23.296 1.00 85.62 197 PRO A CA 1
ATOM 1537 C C . PRO A 1 197 ? -5.666 -15.330 22.497 1.00 85.62 197 PRO A C 1
ATOM 1539 O O . PRO A 1 197 ? -5.296 -16.484 22.277 1.00 85.62 197 PRO A O 1
ATOM 1542 N N . ALA A 1 198 ? -4.964 -14.286 22.068 1.00 88.44 198 ALA A N 1
ATOM 1543 C CA . ALA A 1 198 ? -3.731 -14.393 21.297 1.00 88.44 198 ALA A CA 1
ATOM 1544 C C . ALA A 1 198 ? -2.541 -13.789 22.055 1.00 88.44 198 ALA A C 1
ATOM 1546 O O . ALA A 1 198 ? -2.497 -12.590 22.323 1.00 88.44 198 ALA A O 1
ATOM 1547 N N . LEU A 1 199 ? -1.543 -14.620 22.354 1.00 91.38 199 LEU A N 1
ATOM 1548 C CA . LEU A 1 199 ? -0.242 -14.186 22.864 1.00 91.38 199 LEU A CA 1
ATOM 1549 C C . LEU A 1 199 ? 0.753 -14.189 21.707 1.00 91.38 199 LEU A C 1
ATOM 1551 O O . LEU A 1 199 ? 1.022 -15.237 21.121 1.00 91.38 199 LEU A O 1
ATOM 1555 N N . LEU A 1 200 ? 1.270 -13.015 21.355 1.00 90.44 200 LEU A N 1
ATOM 1556 C CA . LEU A 1 200 ? 2.151 -12.840 20.205 1.00 90.44 200 LEU A CA 1
ATOM 1557 C C . LEU A 1 200 ? 3.489 -12.256 20.646 1.00 90.44 200 LEU A C 1
ATOM 1559 O O . LEU A 1 200 ? 3.542 -11.251 21.351 1.00 90.44 200 LEU A O 1
ATOM 1563 N N . THR A 1 201 ? 4.577 -12.881 20.208 1.00 91.38 201 THR A N 1
ATOM 1564 C CA . THR A 1 201 ? 5.933 -12.412 20.497 1.00 91.38 201 THR A CA 1
ATOM 1565 C C . THR A 1 201 ? 6.390 -11.431 19.420 1.00 91.38 201 THR A C 1
ATOM 1567 O O . THR A 1 201 ? 6.382 -11.743 18.226 1.00 91.38 201 THR A O 1
ATOM 1570 N N . GLY A 1 202 ? 6.777 -10.233 19.850 1.00 91.62 202 GLY A N 1
ATOM 1571 C CA . GLY A 1 202 ? 7.323 -9.184 19.000 1.00 91.62 202 GLY A CA 1
ATOM 1572 C C . GLY A 1 202 ? 8.781 -9.418 18.618 1.00 91.62 202 GLY A C 1
ATOM 1573 O O . GLY A 1 202 ? 9.453 -10.328 19.107 1.00 91.62 202 GLY A O 1
ATOM 1574 N N . LYS A 1 203 ? 9.300 -8.570 17.728 1.00 89.62 203 LYS A N 1
ATOM 1575 C CA . LYS A 1 203 ? 10.691 -8.643 17.267 1.00 89.62 203 LYS A CA 1
ATOM 1576 C C . LYS A 1 203 ? 11.657 -8.269 18.393 1.00 89.62 203 LYS A C 1
ATOM 1578 O O . LYS A 1 203 ? 12.783 -8.758 18.404 1.00 89.62 203 LYS A O 1
ATOM 1583 N N . SER A 1 204 ? 11.214 -7.434 19.331 1.00 86.94 204 SER A N 1
ATOM 1584 C CA . SER A 1 204 ? 11.936 -7.112 20.565 1.00 86.94 204 SER A CA 1
ATOM 1585 C C . SER A 1 204 ? 12.111 -8.303 21.522 1.00 86.94 204 SER A C 1
ATOM 1587 O O . SER A 1 204 ? 12.907 -8.211 22.450 1.00 86.94 204 SER A O 1
ATOM 1589 N N . GLY A 1 205 ? 11.384 -9.409 21.318 1.00 86.50 205 GLY A N 1
ATOM 1590 C CA . GLY A 1 205 ? 11.330 -10.542 22.248 1.00 86.50 205 GLY A CA 1
ATOM 1591 C C . GLY A 1 205 ? 10.277 -10.395 23.352 1.00 86.50 205 GLY A C 1
ATOM 1592 O O . GLY A 1 205 ? 10.045 -11.347 24.096 1.00 86.50 205 GLY A O 1
ATOM 1593 N N . LEU A 1 206 ? 9.597 -9.247 23.443 1.00 90.38 206 LEU A N 1
ATOM 1594 C CA . LEU A 1 206 ? 8.459 -9.057 24.344 1.00 90.38 206 LEU A CA 1
ATOM 1595 C C . LEU A 1 206 ? 7.232 -9.825 23.841 1.00 90.38 206 LEU A C 1
ATOM 1597 O O . LEU A 1 206 ? 7.003 -9.935 22.636 1.00 90.38 206 LEU A O 1
ATOM 1601 N N . THR A 1 207 ? 6.430 -10.349 24.767 1.00 91.12 207 THR A N 1
ATOM 1602 C CA . THR A 1 207 ? 5.162 -11.017 24.445 1.00 91.12 207 THR A CA 1
ATOM 1603 C C . THR A 1 207 ? 4.001 -10.091 24.773 1.00 91.12 207 THR A C 1
ATOM 1605 O O . THR A 1 207 ? 3.883 -9.617 25.900 1.00 91.12 207 THR A O 1
ATOM 1608 N N . TYR A 1 208 ? 3.145 -9.848 23.784 1.00 92.44 208 TYR A N 1
ATOM 1609 C CA . TYR A 1 208 ? 1.974 -8.985 23.885 1.00 92.44 208 TYR A CA 1
ATOM 1610 C C . TYR A 1 208 ? 0.696 -9.821 23.865 1.00 92.44 208 TYR A C 1
ATOM 1612 O O . TYR A 1 208 ? 0.618 -10.833 23.163 1.00 92.44 208 TYR A O 1
ATOM 1620 N N . SER A 1 209 ? -0.314 -9.389 24.621 1.00 91.38 209 SER A N 1
ATOM 1621 C CA . SER A 1 209 ? -1.615 -10.053 24.695 1.00 91.38 209 SER A CA 1
ATOM 1622 C C . SER A 1 209 ? -2.687 -9.287 23.923 1.00 91.38 209 SER A C 1
ATOM 1624 O O . SER A 1 209 ? -2.964 -8.115 24.183 1.00 91.38 209 SER A O 1
ATOM 1626 N N . PHE A 1 210 ? -3.337 -9.984 23.000 1.00 92.81 210 PHE A N 1
ATOM 1627 C CA . PHE A 1 210 ? -4.488 -9.521 22.234 1.00 92.81 210 PHE A CA 1
ATOM 1628 C C . PHE A 1 210 ? -5.682 -10.427 22.525 1.00 92.81 210 PHE A C 1
ATOM 1630 O O . PHE A 1 210 ? -5.517 -11.622 22.768 1.00 92.81 210 PHE A O 1
ATOM 1637 N N . ASP A 1 211 ? -6.886 -9.871 22.491 1.00 91.44 211 ASP A N 1
ATOM 1638 C CA . ASP A 1 211 ? -8.101 -10.618 22.831 1.00 91.44 211 ASP A CA 1
ATOM 1639 C C . ASP A 1 211 ? -8.614 -11.412 21.626 1.00 91.44 211 ASP A C 1
ATOM 1641 O O . ASP A 1 211 ? -9.090 -12.537 21.774 1.00 91.44 211 ASP A O 1
ATOM 1645 N N . ALA A 1 212 ? -8.395 -10.888 20.415 1.00 88.94 212 ALA A N 1
ATOM 1646 C CA . ALA A 1 212 ? -8.445 -11.687 19.199 1.00 88.94 212 ALA A CA 1
ATOM 1647 C C . ALA A 1 212 ? -7.344 -11.308 18.209 1.00 88.94 212 ALA A C 1
ATOM 1649 O O . ALA A 1 212 ? -6.941 -10.149 18.075 1.00 88.94 212 ALA A O 1
ATOM 1650 N N . TYR A 1 213 ? -6.901 -12.307 17.457 1.00 90.31 213 TYR A N 1
ATOM 1651 C CA . TYR A 1 213 ? -5.986 -12.139 16.343 1.00 90.31 213 TYR A CA 1
ATOM 1652 C C . TYR A 1 213 ? -6.448 -12.991 15.167 1.00 90.31 213 TYR A C 1
ATOM 1654 O O . TYR A 1 213 ? -6.491 -14.218 15.261 1.00 90.31 213 TYR A O 1
ATOM 1662 N N . VAL A 1 214 ? -6.791 -12.341 14.055 1.00 88.25 214 VAL A N 1
ATOM 1663 C CA . VAL A 1 214 ? -7.134 -13.019 12.799 1.00 88.25 214 VAL A CA 1
ATOM 1664 C C . VAL A 1 214 ? -5.995 -12.813 11.824 1.00 88.25 214 VAL A C 1
ATOM 1666 O O . VAL A 1 214 ? -5.633 -11.676 11.525 1.00 88.25 214 VAL A O 1
ATOM 1669 N N . ARG A 1 215 ? -5.433 -13.895 11.291 1.00 88.94 215 ARG A N 1
ATOM 1670 C CA . ARG A 1 215 ? -4.324 -13.819 10.340 1.00 88.94 215 ARG A CA 1
ATOM 1671 C C . ARG A 1 215 ? -4.590 -14.610 9.079 1.00 88.94 215 ARG A C 1
ATOM 1673 O O . ARG A 1 215 ? -5.076 -15.733 9.121 1.00 88.94 215 ARG A O 1
ATOM 1680 N N . ARG A 1 216 ? -4.139 -14.059 7.959 1.00 85.19 216 ARG A N 1
ATOM 1681 C CA . ARG A 1 216 ? -3.933 -14.772 6.705 1.00 85.19 216 ARG A CA 1
ATOM 1682 C C . ARG A 1 216 ? -2.448 -14.808 6.405 1.00 85.19 216 ARG A C 1
ATOM 1684 O O . ARG A 1 216 ? -1.812 -13.760 6.294 1.00 85.19 216 ARG A O 1
ATOM 1691 N N . GLU A 1 217 ? -1.904 -16.008 6.242 1.00 84.62 217 GLU A N 1
ATOM 1692 C CA . GLU A 1 217 ? -0.486 -16.154 5.942 1.00 84.62 217 GLU A CA 1
ATOM 1693 C C . GLU A 1 217 ? -0.116 -15.560 4.572 1.00 84.62 217 GLU A C 1
ATOM 1695 O O . GLU A 1 217 ? -0.919 -15.600 3.629 1.00 84.62 217 GLU A O 1
ATOM 1700 N N . PRO A 1 218 ? 1.119 -15.046 4.420 1.00 82.75 218 PRO A N 1
ATOM 1701 C CA . PRO A 1 218 ? 1.600 -14.584 3.133 1.00 82.75 218 PRO A CA 1
ATOM 1702 C C . PRO A 1 218 ? 1.731 -15.752 2.160 1.00 82.75 218 PRO A C 1
ATOM 1704 O O . PRO A 1 218 ? 2.206 -16.834 2.524 1.00 82.75 218 PRO A O 1
ATOM 1707 N N . SER A 1 21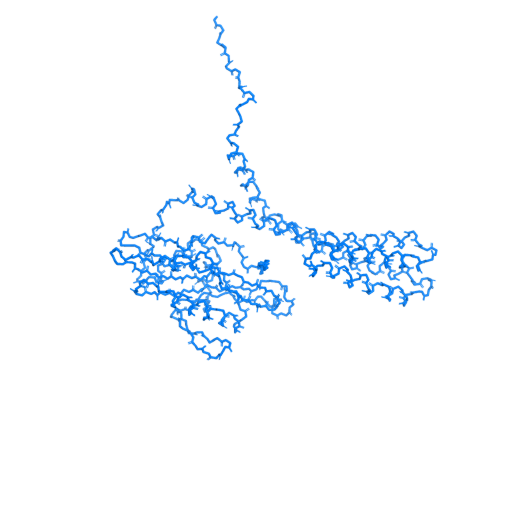9 ? 1.378 -15.497 0.902 1.00 79.38 219 SER A N 1
ATOM 1708 C CA . SER A 1 219 ? 1.532 -16.471 -0.182 1.00 79.38 219 SER A CA 1
ATOM 1709 C C . SER A 1 219 ? 2.994 -16.900 -0.360 1.00 79.38 219 SER A C 1
ATOM 1711 O O . SER A 1 219 ? 3.909 -16.102 -0.148 1.00 79.38 219 SER A O 1
ATOM 1713 N N . SER A 1 220 ? 3.237 -18.138 -0.804 1.00 80.81 220 SER A N 1
ATOM 1714 C CA . SER A 1 220 ? 4.600 -18.655 -1.016 1.00 80.81 220 SER A CA 1
ATOM 1715 C C . SER A 1 220 ? 5.420 -17.760 -1.950 1.00 80.81 220 SER A C 1
ATOM 1717 O O . SER A 1 220 ? 6.570 -17.448 -1.660 1.00 80.81 220 SER A O 1
ATOM 1719 N N . LEU A 1 221 ? 4.805 -17.244 -3.019 1.00 73.00 221 LEU A N 1
ATOM 1720 C CA . LEU A 1 221 ? 5.458 -16.298 -3.928 1.00 73.00 221 LEU A CA 1
ATOM 1721 C C . LEU A 1 221 ? 5.873 -15.003 -3.216 1.00 73.00 221 LEU A C 1
ATOM 1723 O O . LEU A 1 221 ? 6.984 -14.519 -3.449 1.00 73.00 221 LEU A O 1
ATOM 1727 N N . TRP A 1 222 ? 5.051 -14.489 -2.292 1.00 75.06 222 TRP A N 1
ATOM 1728 C CA . TRP A 1 222 ? 5.399 -13.306 -1.505 1.00 75.06 222 TRP A CA 1
ATOM 1729 C C . TRP A 1 222 ? 6.567 -13.586 -0.566 1.00 75.06 222 TRP A C 1
ATOM 1731 O O . TRP A 1 222 ? 7.406 -12.706 -0.390 1.00 75.06 222 TRP A O 1
ATOM 1741 N N . ARG A 1 223 ? 6.664 -14.805 -0.009 1.00 76.06 223 ARG A N 1
ATOM 1742 C CA . ARG A 1 223 ? 7.772 -15.236 0.865 1.00 76.06 223 ARG A CA 1
ATOM 1743 C C . ARG A 1 223 ? 9.115 -15.298 0.146 1.00 76.06 223 ARG A C 1
ATOM 1745 O O . ARG A 1 223 ? 10.128 -15.017 0.779 1.00 76.06 223 ARG A O 1
ATOM 1752 N N . PHE A 1 224 ? 9.151 -15.522 -1.165 1.00 72.25 224 PHE A N 1
ATOM 1753 C CA . PHE A 1 224 ? 10.415 -15.563 -1.912 1.00 72.25 224 PHE A CA 1
ATOM 1754 C C . PHE A 1 224 ? 10.689 -14.294 -2.718 1.00 72.25 224 PHE A C 1
ATOM 1756 O O . PHE A 1 224 ? 11.761 -13.710 -2.590 1.00 72.25 224 PHE A O 1
ATOM 1763 N N . THR A 1 225 ? 9.707 -13.806 -3.470 1.00 71.19 225 THR A N 1
ATOM 1764 C CA . THR A 1 225 ? 9.928 -12.818 -4.538 1.00 71.19 225 THR A CA 1
ATOM 1765 C C . THR A 1 225 ? 9.343 -11.439 -4.251 1.00 71.19 225 THR A C 1
ATOM 1767 O O . THR A 1 225 ? 9.563 -10.531 -5.041 1.00 71.19 225 THR A O 1
ATOM 1770 N N . SER A 1 226 ? 8.597 -11.243 -3.153 1.00 68.00 226 SER A N 1
ATOM 1771 C CA . SER A 1 226 ? 7.737 -10.057 -2.927 1.00 68.00 226 SER A CA 1
ATOM 1772 C C . SER A 1 226 ? 6.675 -9.819 -4.019 1.00 68.00 226 SER A C 1
ATOM 1774 O O . SER A 1 226 ? 6.068 -8.753 -4.096 1.00 68.00 226 SER A O 1
ATOM 1776 N N . LEU A 1 227 ? 6.398 -10.832 -4.848 1.00 61.34 227 LEU A N 1
ATOM 1777 C CA . LEU A 1 227 ? 5.221 -10.881 -5.710 1.00 61.34 227 LEU A CA 1
ATOM 1778 C C . LEU A 1 227 ? 4.141 -11.756 -5.067 1.00 61.34 227 LEU A C 1
ATOM 1780 O O . LEU A 1 227 ? 4.421 -12.866 -4.635 1.00 61.34 227 LEU A O 1
ATOM 1784 N N . GLY A 1 228 ? 2.894 -11.284 -5.045 1.00 62.97 228 GLY A N 1
ATOM 1785 C CA . GLY A 1 228 ? 1.750 -12.027 -4.50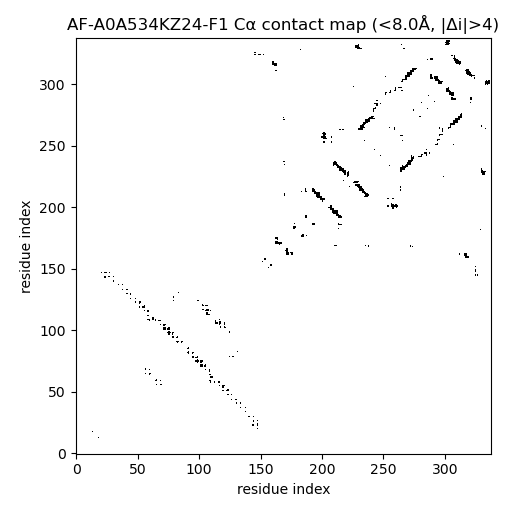0 1.00 62.97 228 GLY A CA 1
ATOM 1786 C C . GLY A 1 228 ? 1.118 -11.339 -3.292 1.00 62.97 228 GLY A C 1
ATOM 1787 O O . GLY A 1 228 ? 1.384 -10.169 -3.035 1.00 62.97 228 GLY A O 1
ATOM 1788 N N . SER A 1 229 ? 0.260 -12.063 -2.568 1.00 71.81 229 SER A N 1
ATOM 1789 C CA . SER A 1 229 ? -0.401 -11.535 -1.370 1.00 71.81 229 SER A CA 1
ATOM 1790 C C . SER A 1 229 ? 0.561 -11.530 -0.186 1.00 71.81 229 SER A C 1
ATOM 1792 O O . SER A 1 229 ? 1.125 -12.580 0.152 1.00 71.81 229 SER A O 1
ATOM 1794 N N . ALA A 1 230 ? 0.694 -10.362 0.448 1.00 72.12 230 ALA A N 1
ATOM 1795 C CA . ALA A 1 230 ? 1.471 -10.157 1.667 1.00 72.12 230 ALA A CA 1
ATOM 1796 C C . ALA A 1 230 ? 0.843 -10.813 2.907 1.00 72.12 230 ALA A C 1
ATOM 1798 O O . ALA A 1 230 ? 1.469 -10.835 3.964 1.00 72.12 230 ALA A O 1
ATOM 1799 N N . GLY A 1 231 ? -0.363 -11.374 2.768 1.00 81.56 231 GLY A N 1
ATOM 1800 C CA . GLY A 1 231 ? -1.175 -11.769 3.907 1.00 81.56 231 GLY A CA 1
ATOM 1801 C C . GLY A 1 231 ? -1.758 -10.545 4.605 1.00 81.56 231 GLY A C 1
ATOM 1802 O O . GLY A 1 231 ? -1.578 -9.409 4.161 1.00 81.56 231 GLY A O 1
ATOM 1803 N N . PHE A 1 232 ? -2.472 -10.784 5.696 1.00 84.12 232 PHE A N 1
ATOM 1804 C CA . PHE A 1 232 ? -3.008 -9.709 6.517 1.00 84.12 232 PHE A CA 1
ATOM 1805 C C . PHE A 1 232 ? -3.231 -10.160 7.948 1.00 84.12 232 PHE A C 1
ATOM 1807 O O . PHE A 1 232 ? -3.421 -11.348 8.209 1.00 84.12 232 PHE A O 1
ATOM 1814 N N . ALA A 1 233 ? -3.235 -9.192 8.852 1.00 86.62 233 ALA A N 1
ATOM 1815 C CA . ALA A 1 233 ? -3.546 -9.387 10.252 1.00 86.62 233 ALA A CA 1
ATOM 1816 C C . ALA A 1 233 ? -4.614 -8.390 10.716 1.00 86.62 233 ALA A C 1
ATOM 1818 O O . ALA A 1 233 ? -4.531 -7.197 10.412 1.00 86.62 233 ALA A O 1
ATOM 1819 N N . VAL A 1 234 ? -5.596 -8.887 11.464 1.00 88.75 234 VAL A N 1
ATOM 1820 C CA . VAL A 1 234 ? -6.557 -8.091 12.228 1.00 88.75 234 VAL A CA 1
ATOM 1821 C C . VAL A 1 234 ? -6.257 -8.302 13.703 1.00 88.75 234 VAL A C 1
ATOM 1823 O O . VAL A 1 234 ? -6.267 -9.437 14.183 1.00 88.75 234 VAL A O 1
ATOM 1826 N N . PHE A 1 235 ? -5.972 -7.208 14.399 1.00 90.44 235 PHE A N 1
ATOM 1827 C CA . PHE A 1 235 ? -5.711 -7.198 15.834 1.00 90.44 235 PHE A CA 1
ATOM 1828 C C . PHE A 1 235 ? -6.936 -6.648 16.551 1.00 90.44 235 PHE A C 1
ATOM 1830 O O . PHE A 1 235 ? -7.459 -5.613 16.141 1.00 90.44 235 PHE A O 1
ATOM 1837 N N . VAL A 1 236 ? -7.375 -7.322 17.610 1.00 91.38 236 VAL A N 1
ATOM 1838 C CA . VAL A 1 236 ? -8.484 -6.875 18.453 1.00 91.38 236 VAL A CA 1
ATOM 1839 C C . VAL A 1 236 ? -8.010 -6.834 19.899 1.00 91.38 236 VAL A C 1
ATOM 1841 O O . VAL A 1 236 ? -7.488 -7.828 20.415 1.00 91.38 236 VAL A O 1
ATOM 1844 N N . LYS A 1 237 ? -8.193 -5.685 20.548 1.00 93.62 237 LYS A N 1
ATOM 1845 C CA . LYS A 1 237 ? -7.905 -5.488 21.968 1.00 93.62 237 LYS A CA 1
ATOM 1846 C C . LYS A 1 237 ? -9.112 -4.864 22.658 1.00 93.62 237 LYS A C 1
ATOM 1848 O O . LYS A 1 237 ? -9.548 -3.797 22.243 1.00 93.62 237 LYS A O 1
ATOM 1853 N N . ALA A 1 238 ? -9.637 -5.519 23.685 1.00 91.38 238 ALA A N 1
ATOM 1854 C CA . ALA A 1 238 ? -10.742 -5.025 24.492 1.00 91.38 238 ALA A CA 1
ATOM 1855 C C . ALA A 1 238 ? -10.232 -4.332 25.762 1.00 91.38 238 ALA A C 1
ATOM 1857 O O . ALA A 1 238 ? -9.272 -4.782 26.390 1.00 91.38 238 ALA A O 1
ATOM 1858 N N . PHE A 1 239 ? -10.887 -3.236 26.134 1.00 89.19 239 PHE A N 1
ATOM 1859 C CA . PHE A 1 239 ? -10.631 -2.469 27.346 1.00 89.19 239 PHE A CA 1
ATOM 1860 C C . PHE A 1 239 ? -11.905 -2.392 28.191 1.00 89.19 239 PHE A C 1
ATOM 1862 O O . PHE A 1 239 ? -12.993 -2.129 27.679 1.00 89.19 239 PHE A O 1
ATOM 1869 N N . GLU A 1 240 ? -11.764 -2.598 29.501 1.00 85.12 240 GLU A N 1
ATOM 1870 C CA . GLU A 1 240 ? -12.878 -2.502 30.459 1.00 85.12 240 GLU A CA 1
ATOM 1871 C C . GLU A 1 240 ? -13.253 -1.052 30.809 1.00 85.12 240 GLU A C 1
ATOM 1873 O O . GLU A 1 240 ? -14.342 -0.804 31.323 1.00 85.12 240 GLU A O 1
ATOM 1878 N N . ARG A 1 241 ? -12.344 -0.108 30.544 1.00 87.44 241 ARG A N 1
ATOM 1879 C CA . ARG A 1 241 ? -12.483 1.336 30.777 1.00 87.44 241 ARG A CA 1
ATOM 1880 C C . ARG A 1 241 ? -12.159 2.103 29.500 1.00 87.44 241 ARG A C 1
ATOM 1882 O O . ARG A 1 241 ? -11.488 1.551 28.625 1.00 87.44 241 ARG A O 1
ATOM 1889 N N . ALA A 1 242 ? -12.542 3.378 29.442 1.00 86.94 242 ALA A N 1
ATOM 1890 C CA . ALA A 1 242 ? -12.153 4.257 28.343 1.00 86.94 242 ALA A CA 1
ATOM 1891 C C . ALA A 1 242 ? -10.626 4.185 28.099 1.00 86.94 242 ALA A C 1
ATOM 1893 O O . ALA A 1 242 ? -9.846 4.370 29.045 1.00 86.94 242 ALA A O 1
ATOM 1894 N N . PRO A 1 243 ? -10.176 3.883 26.866 1.00 89.06 243 PRO A N 1
ATOM 1895 C CA . PRO A 1 243 ? -8.758 3.717 26.574 1.00 89.06 243 PRO A CA 1
ATOM 1896 C C . PRO A 1 243 ? -8.026 5.049 26.729 1.00 89.06 243 PRO A C 1
ATOM 1898 O O . PRO A 1 243 ? -8.491 6.086 26.257 1.00 89.06 243 PRO A O 1
ATOM 1901 N N . THR A 1 244 ? -6.862 5.022 27.375 1.00 91.00 244 THR A N 1
ATOM 1902 C CA . THR A 1 244 ? -6.020 6.213 27.529 1.00 91.00 244 THR A CA 1
ATOM 1903 C C . THR A 1 244 ? -5.054 6.367 26.353 1.00 91.00 244 THR A C 1
ATOM 1905 O O . THR A 1 244 ? -4.768 5.416 25.624 1.00 91.00 244 THR A O 1
ATOM 1908 N N . LEU A 1 245 ? -4.482 7.564 26.183 1.00 88.38 245 LEU A N 1
ATOM 1909 C CA . LEU A 1 245 ? -3.457 7.806 25.160 1.00 88.38 245 LEU A CA 1
ATOM 1910 C C . LEU A 1 245 ? -2.265 6.842 25.302 1.00 88.38 245 LEU A C 1
ATOM 1912 O O . LEU A 1 245 ? -1.764 6.324 24.305 1.00 88.38 245 LEU A O 1
ATOM 1916 N N . ALA A 1 246 ? -1.839 6.573 26.540 1.00 90.50 246 ALA A N 1
ATOM 1917 C CA . ALA A 1 246 ? -0.745 5.651 26.824 1.00 90.50 246 ALA A CA 1
ATOM 1918 C C . ALA A 1 246 ? -1.085 4.213 26.396 1.00 90.50 246 ALA A C 1
ATOM 1920 O O . ALA A 1 246 ? -0.238 3.535 25.813 1.00 90.50 246 ALA A O 1
ATOM 1921 N N . ASP A 1 247 ? -2.331 3.776 26.609 1.00 91.50 247 ASP A N 1
ATOM 1922 C CA . ASP A 1 247 ? -2.801 2.453 26.184 1.00 91.50 247 ASP A CA 1
ATOM 1923 C C . ASP A 1 247 ? -2.747 2.311 24.655 1.00 91.50 247 ASP A C 1
ATOM 1925 O O . ASP A 1 247 ? -2.266 1.304 24.133 1.00 91.50 247 ASP A O 1
ATOM 1929 N N . LEU A 1 248 ? -3.176 3.344 23.921 1.00 90.75 248 LEU A N 1
ATOM 1930 C CA . LEU A 1 248 ? -3.156 3.346 22.456 1.00 90.75 248 LEU A CA 1
ATOM 1931 C C . LEU A 1 248 ? -1.735 3.413 21.882 1.00 90.75 248 LEU A C 1
ATOM 1933 O O . LEU A 1 248 ? -1.436 2.740 20.893 1.00 90.75 248 LEU A O 1
ATOM 1937 N N . GLN A 1 249 ? -0.836 4.176 22.507 1.00 91.75 249 GLN A N 1
ATOM 1938 C CA . GLN A 1 249 ? 0.582 4.222 22.133 1.00 91.75 249 GLN A CA 1
ATOM 1939 C C . GLN A 1 249 ? 1.284 2.882 22.386 1.00 91.75 249 GLN A C 1
ATOM 1941 O O . GLN A 1 249 ? 2.042 2.404 21.532 1.00 91.75 249 GLN A O 1
ATOM 1946 N N . ALA A 1 250 ? 1.005 2.248 23.527 1.00 92.06 250 ALA A N 1
ATOM 1947 C CA . ALA A 1 250 ? 1.507 0.918 23.844 1.00 92.06 250 ALA A CA 1
ATOM 1948 C C . ALA A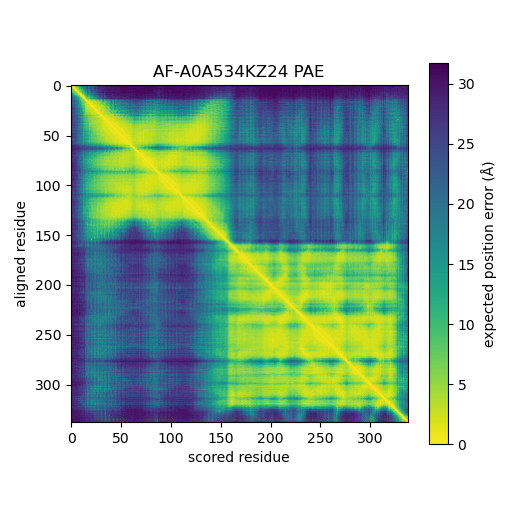 1 250 ? 0.979 -0.120 22.845 1.00 92.06 250 ALA A C 1
ATOM 1950 O O . ALA A 1 250 ? 1.757 -0.913 22.312 1.00 92.06 250 ALA A O 1
ATOM 1951 N N . LEU A 1 251 ? -0.314 -0.063 22.513 1.00 93.06 251 LEU A N 1
ATOM 1952 C CA . LEU A 1 251 ? -0.935 -0.950 21.533 1.00 93.06 251 LEU A CA 1
ATOM 1953 C C . LEU A 1 251 ? -0.342 -0.768 20.129 1.00 93.06 251 LEU A C 1
ATOM 1955 O O . LEU A 1 251 ? -0.001 -1.755 19.476 1.00 93.06 251 LEU A O 1
ATOM 1959 N N . LYS A 1 252 ? -0.159 0.479 19.675 1.00 92.50 252 LYS A N 1
ATOM 1960 C CA . LYS A 1 252 ? 0.514 0.794 18.403 1.00 92.50 252 LYS A CA 1
ATOM 1961 C C . LYS A 1 252 ? 1.903 0.155 18.357 1.00 92.50 252 LYS A C 1
ATOM 1963 O O . LYS A 1 252 ? 2.214 -0.561 17.407 1.00 92.50 252 LYS A O 1
ATOM 1968 N N . THR A 1 253 ? 2.700 0.354 19.406 1.00 92.00 253 THR A N 1
ATOM 1969 C CA . THR A 1 253 ? 4.063 -0.191 19.508 1.00 92.00 253 THR A CA 1
ATOM 1970 C C . THR A 1 253 ? 4.058 -1.723 19.489 1.00 92.00 253 THR A C 1
ATOM 1972 O O . THR A 1 253 ? 4.824 -2.338 18.746 1.00 92.00 253 THR A O 1
ATOM 1975 N N . ALA A 1 254 ? 3.147 -2.351 20.238 1.00 92.50 254 ALA A N 1
ATOM 1976 C CA . ALA A 1 254 ? 2.983 -3.803 20.281 1.00 92.50 254 ALA A CA 1
ATOM 1977 C C . ALA A 1 254 ? 2.647 -4.396 18.905 1.00 92.50 254 ALA A C 1
ATOM 1979 O O . ALA A 1 254 ? 3.193 -5.429 18.507 1.00 92.50 254 ALA A O 1
ATOM 1980 N N . ILE A 1 255 ? 1.765 -3.737 18.152 1.00 91.75 255 ILE A N 1
ATOM 1981 C CA . ILE A 1 255 ? 1.341 -4.186 16.822 1.00 91.75 255 ILE A CA 1
ATOM 1982 C C . ILE A 1 255 ? 2.459 -4.010 15.800 1.00 91.75 255 ILE A C 1
ATOM 1984 O O . ILE A 1 255 ? 2.682 -4.913 14.989 1.00 91.75 255 ILE A O 1
ATOM 1988 N N . GLU A 1 256 ? 3.176 -2.887 15.834 1.00 91.62 256 GLU A N 1
ATOM 1989 C CA . GLU A 1 256 ? 4.324 -2.656 14.956 1.00 91.62 256 GLU A CA 1
ATOM 1990 C C . GLU A 1 256 ? 5.412 -3.712 15.183 1.00 91.62 256 GLU A C 1
ATOM 1992 O O . GLU A 1 256 ? 5.911 -4.312 14.224 1.00 91.62 256 GLU A O 1
ATOM 1997 N N . ASP A 1 257 ? 5.713 -4.009 16.446 1.00 91.56 257 ASP A N 1
ATOM 1998 C CA . ASP A 1 257 ? 6.718 -4.992 16.841 1.00 91.56 257 ASP A CA 1
ATOM 1999 C C . ASP A 1 257 ? 6.307 -6.432 16.475 1.00 91.56 257 ASP A C 1
ATOM 2001 O O . ASP A 1 257 ? 7.091 -7.198 15.902 1.00 91.56 257 ASP A O 1
ATOM 2005 N N . THR A 1 258 ? 5.043 -6.789 16.710 1.00 91.38 258 THR A N 1
ATOM 2006 C CA . THR A 1 258 ? 4.474 -8.105 16.368 1.00 91.38 258 THR A CA 1
ATOM 2007 C C . THR A 1 258 ? 4.383 -8.325 14.858 1.00 91.38 258 THR A C 1
ATOM 2009 O O . THR A 1 258 ? 4.729 -9.392 14.339 1.00 91.38 258 THR A O 1
ATOM 2012 N N . SER A 1 259 ? 3.961 -7.308 14.109 1.00 89.88 259 SER A N 1
ATOM 2013 C CA . SER A 1 259 ? 3.897 -7.363 12.643 1.00 89.88 259 SER A CA 1
ATOM 2014 C C . SER A 1 259 ? 5.301 -7.458 12.035 1.00 89.88 259 SER A C 1
ATOM 2016 O O . SER A 1 259 ? 5.530 -8.175 11.057 1.00 89.88 259 SER A O 1
ATOM 2018 N N . ALA A 1 260 ? 6.283 -6.788 12.648 1.00 88.56 260 ALA A N 1
ATOM 2019 C CA . ALA A 1 260 ? 7.681 -6.888 12.252 1.00 88.56 260 ALA A CA 1
ATOM 2020 C C . ALA A 1 260 ? 8.288 -8.276 12.529 1.00 88.56 260 ALA A C 1
ATOM 2022 O O . ALA A 1 260 ? 9.144 -8.705 11.744 1.00 88.56 260 ALA A O 1
ATOM 2023 N N . ALA A 1 261 ? 7.866 -8.976 13.588 1.00 89.81 261 ALA A N 1
ATOM 2024 C CA . ALA A 1 261 ? 8.269 -10.357 13.873 1.00 89.81 261 ALA A CA 1
ATOM 2025 C C . ALA A 1 261 ? 7.633 -11.359 12.905 1.00 89.81 261 ALA A C 1
ATOM 2027 O O . ALA A 1 261 ? 8.339 -12.104 12.228 1.00 89.81 261 ALA A O 1
ATOM 2028 N N . THR A 1 262 ? 6.306 -11.326 12.786 1.00 87.62 262 THR A N 1
ATOM 2029 C CA . THR A 1 262 ? 5.527 -12.279 11.976 1.00 87.62 262 THR A CA 1
ATOM 2030 C C . THR A 1 262 ? 5.682 -12.070 10.469 1.00 87.62 262 THR A C 1
ATOM 2032 O O . THR A 1 262 ? 5.394 -12.977 9.690 1.00 87.62 262 THR A O 1
ATOM 2035 N N . LYS A 1 263 ? 6.151 -10.889 10.038 1.00 87.44 263 LYS A N 1
ATOM 2036 C CA . LYS A 1 263 ? 6.208 -10.460 8.627 1.00 87.44 263 LYS A CA 1
ATOM 2037 C C . LYS A 1 263 ? 4.836 -10.429 7.945 1.00 87.44 263 LYS A C 1
ATOM 2039 O O . LYS A 1 263 ? 4.770 -10.502 6.717 1.00 87.44 263 LYS A O 1
ATOM 2044 N N . ILE A 1 264 ? 3.768 -10.284 8.726 1.00 86.62 264 ILE A N 1
ATOM 2045 C CA . ILE A 1 264 ? 2.396 -10.126 8.243 1.00 86.62 264 ILE A CA 1
ATOM 2046 C C . ILE A 1 264 ? 1.987 -8.667 8.478 1.00 86.62 264 ILE A C 1
ATOM 2048 O O . ILE A 1 264 ? 2.129 -8.182 9.601 1.00 86.62 264 ILE A O 1
ATOM 2052 N N . PRO A 1 265 ? 1.521 -7.937 7.451 1.00 83.50 265 PRO A N 1
ATOM 2053 C CA . PRO A 1 265 ? 1.138 -6.542 7.618 1.00 83.50 265 PRO A CA 1
ATOM 2054 C C . PRO A 1 265 ? -0.182 -6.405 8.399 1.00 83.50 265 PRO A C 1
ATOM 2056 O O . PRO A 1 265 ? -1.107 -7.196 8.170 1.00 83.50 265 PRO A O 1
ATOM 2059 N N . PRO A 1 266 ? -0.311 -5.385 9.269 1.00 82.69 266 PRO A N 1
ATOM 2060 C CA . PRO A 1 266 ? -1.589 -5.053 9.882 1.00 82.69 266 PRO A CA 1
ATOM 2061 C C . PRO A 1 266 ? -2.532 -4.506 8.805 1.00 82.69 266 PRO A C 1
ATOM 2063 O O . PRO A 1 266 ? -2.152 -3.638 8.019 1.00 82.69 266 PRO A O 1
ATOM 2066 N N . ALA A 1 267 ? -3.751 -5.034 8.758 1.00 79.12 267 ALA A N 1
ATOM 2067 C CA . ALA A 1 267 ? -4.807 -4.562 7.864 1.00 79.12 267 ALA A CA 1
ATOM 2068 C C . ALA A 1 267 ? -5.952 -3.880 8.613 1.00 79.12 267 ALA A C 1
ATOM 2070 O O . ALA A 1 267 ? -6.622 -3.029 8.035 1.00 79.12 267 ALA A O 1
ATOM 2071 N N . ARG A 1 268 ? -6.173 -4.244 9.881 1.00 81.81 268 ARG A N 1
ATOM 2072 C CA . ARG A 1 268 ? -7.136 -3.575 10.756 1.00 81.81 268 ARG A CA 1
ATOM 2073 C C . ARG A 1 268 ? -6.704 -3.716 12.212 1.00 81.81 268 ARG A C 1
ATOM 2075 O O . ARG A 1 268 ? -6.233 -4.781 12.617 1.00 81.81 268 ARG A O 1
ATOM 2082 N N . ILE A 1 269 ? -6.849 -2.645 12.980 1.00 84.81 269 ILE A N 1
ATOM 2083 C CA . ILE A 1 269 ? -6.539 -2.610 14.408 1.00 84.81 269 ILE A CA 1
ATOM 2084 C C . ILE A 1 269 ? -7.787 -2.109 15.117 1.00 84.81 269 ILE A C 1
ATOM 2086 O O . ILE A 1 269 ? -8.151 -0.953 14.941 1.00 84.81 269 ILE A O 1
ATOM 2090 N N . LEU A 1 270 ? -8.433 -2.985 15.880 1.00 87.88 270 LEU A N 1
ATOM 2091 C CA . LEU A 1 270 ? -9.675 -2.697 16.583 1.00 87.88 270 LEU A CA 1
ATOM 2092 C C . LEU A 1 270 ? -9.425 -2.618 18.081 1.00 87.88 270 LEU A C 1
ATOM 2094 O O . LEU A 1 270 ? -8.947 -3.566 18.706 1.00 87.88 270 LEU A O 1
ATOM 2098 N N . VAL A 1 271 ? -9.786 -1.477 18.640 1.00 89.69 271 VAL A N 1
ATOM 2099 C CA . VAL A 1 271 ? -9.866 -1.228 20.069 1.00 89.69 271 VAL A CA 1
ATOM 2100 C C . VAL A 1 271 ? -11.335 -1.335 20.438 1.00 89.69 271 VAL A C 1
ATOM 2102 O O . VAL A 1 271 ? -12.148 -0.609 19.883 1.00 89.69 271 VAL A O 1
ATOM 2105 N N . LEU A 1 272 ? -11.695 -2.257 21.323 1.00 89.38 272 LEU A N 1
ATOM 2106 C CA . LEU A 1 272 ? -13.065 -2.394 21.806 1.00 89.38 272 LEU A CA 1
ATOM 2107 C C . LEU A 1 272 ? -13.167 -1.774 23.181 1.00 89.38 272 LEU A C 1
ATOM 2109 O O . LEU A 1 272 ? -12.327 -2.031 24.043 1.00 89.38 272 LEU A O 1
ATOM 2113 N N . TRP A 1 273 ? -14.229 -1.024 23.397 1.00 89.94 273 TRP A N 1
ATOM 2114 C CA . TRP A 1 273 ? -14.567 -0.528 24.714 1.00 89.94 273 TRP A CA 1
ATOM 2115 C C . TRP A 1 273 ? -16.081 -0.519 24.863 1.00 89.94 273 TRP A C 1
ATOM 2117 O O . TRP A 1 273 ? -16.792 -0.016 23.999 1.00 89.94 273 TRP A O 1
ATOM 2127 N N . GLN A 1 274 ? -16.571 -1.103 25.950 1.00 85.81 274 GLN A N 1
ATOM 2128 C CA . GLN A 1 274 ? -17.974 -1.000 26.321 1.00 85.81 274 GLN A CA 1
ATOM 2129 C C . GLN A 1 274 ? -18.134 0.226 27.215 1.00 85.81 274 GLN A C 1
ATOM 2131 O O . GLN A 1 274 ? -17.655 0.221 28.353 1.00 85.81 274 GLN A O 1
ATOM 2136 N N . SER A 1 275 ? -18.756 1.279 26.683 1.00 82.12 275 SER A N 1
ATOM 2137 C CA . SER A 1 275 ? -19.019 2.480 27.471 1.00 82.12 275 SER A CA 1
ATOM 2138 C C . SER A 1 275 ? -20.065 2.165 28.534 1.00 82.12 275 SER A C 1
ATOM 2140 O O . SER A 1 275 ? -21.019 1.438 28.268 1.00 82.12 275 SER A O 1
ATOM 2142 N N . LYS A 1 276 ? -19.860 2.683 29.746 1.00 78.81 276 LYS A N 1
ATOM 2143 C CA . LYS A 1 276 ? -20.819 2.593 30.848 1.00 78.81 276 LYS A CA 1
ATOM 2144 C C . LYS A 1 276 ? -21.293 4.004 31.168 1.00 78.81 276 LYS A C 1
ATOM 2146 O O . LYS A 1 276 ? -20.512 4.809 31.675 1.00 78.81 276 LYS A O 1
ATOM 2151 N N . GLY A 1 277 ? -22.563 4.303 30.905 1.00 70.31 277 GLY A N 1
ATOM 2152 C CA . GLY A 1 277 ? -23.119 5.637 31.154 1.00 70.31 277 GLY A CA 1
ATOM 2153 C C . GLY A 1 277 ? -22.486 6.733 30.281 1.00 70.31 277 GLY A C 1
ATOM 2154 O O . GLY A 1 277 ? -22.304 6.543 29.084 1.00 70.31 277 GLY A O 1
ATOM 2155 N N . ASP A 1 278 ? -22.153 7.883 30.880 1.00 67.12 278 ASP A N 1
ATOM 2156 C CA . ASP A 1 278 ? -21.641 9.080 30.180 1.00 67.12 278 ASP A CA 1
ATOM 2157 C C . ASP A 1 278 ? -20.107 9.105 30.014 1.00 67.12 278 ASP A C 1
ATOM 2159 O O . ASP A 1 278 ? -19.507 10.158 29.776 1.00 67.12 278 ASP A O 1
ATOM 2163 N N . GLU A 1 279 ? -19.427 7.964 30.149 1.00 75.25 279 GLU A N 1
ATOM 2164 C CA . GLU A 1 279 ? -17.996 7.918 29.863 1.00 75.25 279 GLU A CA 1
ATOM 2165 C C . GLU A 1 279 ? -17.735 8.250 28.383 1.00 75.25 279 GLU A C 1
ATOM 2167 O O . GLU A 1 279 ? -18.339 7.691 27.464 1.00 75.25 279 GLU A O 1
ATOM 2172 N N . SER A 1 280 ? -16.785 9.156 28.146 1.00 77.69 280 SER A N 1
ATOM 2173 C CA . SER A 1 280 ? -16.344 9.563 26.813 1.00 77.69 280 SER A CA 1
ATOM 2174 C C . SER A 1 280 ? -14.825 9.505 26.714 1.00 77.69 280 SER A C 1
ATOM 2176 O O . SER A 1 280 ? -14.120 9.802 27.681 1.00 77.69 280 SER A O 1
ATOM 2178 N N . VAL A 1 281 ? -14.307 9.196 25.529 1.00 81.88 281 VAL A N 1
ATOM 2179 C CA . VAL A 1 281 ? -12.871 9.313 25.255 1.00 81.88 281 VAL A CA 1
ATOM 2180 C C . VAL A 1 281 ? -12.408 10.766 25.331 1.00 81.88 281 VAL A C 1
ATOM 2182 O O . VAL A 1 281 ? -13.118 11.688 24.927 1.00 81.88 281 VAL A O 1
ATOM 2185 N N . THR A 1 282 ? -11.196 10.974 25.843 1.00 84.12 282 THR A N 1
ATOM 2186 C CA . THR A 1 282 ? -10.603 12.311 25.927 1.00 84.12 282 THR A CA 1
ATOM 2187 C C . THR A 1 282 ? -10.282 12.863 24.529 1.00 84.12 282 THR A C 1
ATOM 2189 O O . THR A 1 282 ? -10.029 12.084 23.601 1.00 84.12 282 THR A O 1
ATOM 2192 N N . PRO A 1 283 ? -10.225 14.198 24.351 1.00 81.25 283 PRO A N 1
ATOM 2193 C CA . PRO A 1 283 ? -9.870 14.805 23.065 1.00 81.25 283 PRO A CA 1
ATOM 2194 C C . PRO A 1 283 ? -8.525 14.314 22.512 1.00 81.25 283 PRO A C 1
ATOM 2196 O O . PRO A 1 283 ? -8.408 14.068 21.316 1.00 81.25 283 PRO A O 1
ATOM 2199 N N . ASP A 1 284 ? -7.540 14.081 23.382 1.00 80.62 284 ASP A N 1
ATOM 2200 C CA . ASP A 1 284 ? -6.216 13.577 22.995 1.00 80.62 284 ASP A CA 1
ATOM 2201 C C . ASP A 1 284 ? -6.278 12.171 22.378 1.00 80.62 284 ASP A C 1
ATOM 2203 O O . ASP A 1 284 ? -5.533 11.851 21.451 1.00 80.62 284 ASP A O 1
ATOM 2207 N N . VAL A 1 285 ? -7.183 11.323 22.876 1.00 83.62 285 VAL A N 1
ATOM 2208 C CA . VAL A 1 285 ? -7.419 9.975 22.343 1.00 83.62 285 VAL A CA 1
ATOM 2209 C C . VAL A 1 285 ? -8.081 10.056 20.972 1.00 83.62 285 VAL A C 1
ATOM 2211 O O . VAL A 1 285 ? -7.664 9.356 20.050 1.00 83.62 285 VAL A O 1
ATOM 2214 N N . TYR A 1 286 ? -9.060 10.945 20.809 1.00 75.88 286 TYR A N 1
ATOM 2215 C CA . TYR A 1 286 ? -9.696 11.196 19.517 1.00 75.88 286 TYR A CA 1
ATOM 2216 C C . TYR A 1 286 ? -8.686 11.707 18.474 1.00 75.88 286 TYR A C 1
ATOM 2218 O O . TYR A 1 286 ? -8.620 11.205 17.348 1.00 75.88 286 TYR A O 1
ATOM 2226 N N . ASP A 1 287 ? -7.847 12.666 18.861 1.00 72.38 287 ASP A N 1
ATOM 2227 C CA . ASP A 1 287 ? -6.787 13.207 18.014 1.00 72.38 287 ASP A CA 1
ATOM 2228 C C . ASP A 1 287 ? -5.760 12.136 17.630 1.00 72.38 287 ASP A C 1
ATOM 2230 O O . ASP A 1 287 ? -5.339 12.065 16.474 1.00 72.38 287 ASP A O 1
ATOM 2234 N N . PHE A 1 288 ? -5.396 11.254 18.563 1.00 76.50 288 PHE A N 1
ATOM 2235 C CA . PHE A 1 288 ? -4.514 10.128 18.274 1.00 76.50 288 PHE A CA 1
ATOM 2236 C C . PHE A 1 288 ? -5.150 9.154 17.275 1.00 76.50 288 PHE A C 1
ATOM 2238 O O . PHE A 1 288 ? -4.535 8.833 16.262 1.00 76.50 288 PHE A O 1
ATOM 2245 N N . LEU A 1 289 ? -6.391 8.718 17.504 1.00 75.56 289 LEU A N 1
ATOM 2246 C CA . LEU A 1 289 ? -7.093 7.776 16.621 1.00 75.56 289 LEU A CA 1
ATOM 2247 C C . LEU A 1 289 ? -7.255 8.318 15.190 1.00 75.56 289 LEU A C 1
ATOM 2249 O O . LEU A 1 289 ? -7.215 7.556 14.225 1.00 75.56 289 LEU A O 1
ATOM 2253 N N . THR A 1 290 ? -7.405 9.636 15.038 1.00 70.50 290 THR A N 1
ATOM 2254 C CA . THR A 1 290 ? -7.604 10.280 13.731 1.00 70.50 290 THR A CA 1
ATOM 2255 C C . THR A 1 290 ? -6.305 10.642 13.005 1.00 70.50 290 THR A C 1
ATOM 2257 O O . THR A 1 290 ? -6.276 10.600 11.773 1.00 70.50 290 THR A O 1
ATOM 2260 N N . LYS A 1 291 ? -5.230 10.994 13.725 1.00 72.00 291 LYS A N 1
ATOM 2261 C CA . LYS A 1 291 ? -3.971 11.488 13.127 1.00 72.00 291 LYS A CA 1
ATOM 2262 C C . LYS A 1 291 ? -2.863 10.437 13.086 1.00 72.00 291 LYS A C 1
ATOM 2264 O O . LYS A 1 291 ? -2.022 10.466 12.184 1.00 72.00 291 LYS A O 1
ATOM 2269 N N . GLU A 1 292 ? -2.842 9.512 14.039 1.00 74.12 292 GLU A N 1
ATOM 2270 C CA . GLU A 1 292 ? -1.790 8.509 14.163 1.00 74.12 292 GLU A CA 1
ATOM 2271 C C . GLU A 1 292 ? -2.152 7.196 13.463 1.00 74.12 292 GLU A C 1
ATOM 2273 O O . GLU A 1 292 ? -3.304 6.795 13.321 1.00 74.12 292 GLU A O 1
ATOM 2278 N N . SER A 1 293 ? -1.122 6.501 12.987 1.00 78.69 293 SER A N 1
ATOM 2279 C CA . SER A 1 293 ? -1.258 5.201 12.330 1.00 78.69 293 SER A CA 1
ATOM 2280 C C . SER A 1 293 ? -0.067 4.319 12.663 1.00 78.69 293 SER A C 1
ATOM 2282 O O . SER A 1 293 ? 1.060 4.805 12.779 1.00 78.69 293 SER A O 1
ATOM 2284 N N . ALA A 1 294 ? -0.310 3.019 12.808 1.00 76.94 294 ALA A N 1
ATOM 2285 C CA . ALA A 1 294 ? 0.741 2.022 12.920 1.00 76.94 294 ALA A CA 1
ATOM 2286 C C . ALA A 1 294 ? 1.448 1.885 11.569 1.00 76.94 294 ALA A C 1
ATOM 2288 O O . ALA A 1 294 ? 0.794 1.701 10.535 1.00 76.94 294 ALA A O 1
ATOM 2289 N N . ARG A 1 295 ? 2.779 1.979 11.563 1.00 80.50 295 ARG A N 1
ATOM 2290 C CA . ARG A 1 295 ? 3.596 1.934 10.344 1.00 80.50 295 ARG A CA 1
ATOM 2291 C C . ARG A 1 295 ? 4.617 0.814 10.432 1.00 80.50 295 ARG A C 1
ATOM 2293 O O . ARG A 1 295 ? 5.517 0.834 11.260 1.00 80.50 295 ARG A O 1
ATOM 2300 N N . VAL A 1 296 ? 4.530 -0.147 9.517 1.00 81.44 296 VAL A N 1
ATOM 2301 C CA . VAL A 1 296 ? 5.402 -1.328 9.524 1.00 81.44 296 VAL A CA 1
ATOM 2302 C C . VAL A 1 296 ? 6.113 -1.465 8.190 1.00 81.44 296 VAL A C 1
ATOM 2304 O O . VAL A 1 296 ? 5.485 -1.532 7.134 1.00 81.44 296 VAL A O 1
ATOM 2307 N N . LYS A 1 297 ? 7.446 -1.552 8.225 1.00 79.69 297 LYS A N 1
ATOM 2308 C CA . LYS A 1 297 ? 8.254 -1.813 7.031 1.00 79.69 297 LYS A CA 1
ATOM 2309 C C . LYS A 1 297 ? 8.523 -3.308 6.886 1.00 79.69 297 LYS A C 1
ATOM 2311 O O . LYS A 1 297 ? 9.305 -3.888 7.639 1.00 79.69 297 LYS A O 1
ATOM 2316 N N . ILE A 1 298 ? 7.917 -3.931 5.879 1.00 78.12 298 ILE A N 1
ATOM 2317 C CA . ILE A 1 298 ? 8.084 -5.354 5.563 1.00 78.12 298 ILE A CA 1
ATOM 2318 C C . ILE A 1 298 ? 8.662 -5.462 4.154 1.00 78.12 298 ILE A C 1
ATOM 2320 O O . ILE A 1 298 ? 8.059 -5.017 3.181 1.00 78.12 298 ILE A O 1
ATOM 2324 N N . ARG A 1 299 ? 9.864 -6.045 4.045 1.00 73.38 299 ARG A N 1
ATOM 2325 C CA . ARG A 1 299 ? 10.573 -6.286 2.769 1.00 73.38 299 ARG A CA 1
ATOM 2326 C C . ARG A 1 299 ? 10.632 -5.054 1.850 1.00 73.38 299 ARG A C 1
ATOM 2328 O O . ARG A 1 299 ? 10.333 -5.132 0.665 1.00 73.38 299 ARG A O 1
ATOM 2335 N N . GLY A 1 300 ? 10.988 -3.900 2.412 1.00 70.69 300 GLY A N 1
ATOM 2336 C CA . GLY A 1 300 ? 11.130 -2.649 1.659 1.00 70.69 300 GLY A CA 1
ATOM 2337 C C . GLY A 1 300 ? 9.822 -1.898 1.385 1.00 70.69 300 GLY A C 1
ATOM 2338 O O . GLY A 1 300 ? 9.892 -0.729 1.025 1.00 70.69 300 GLY A O 1
ATOM 2339 N N . SER A 1 301 ? 8.660 -2.513 1.624 1.00 69.19 301 SER A N 1
ATOM 2340 C CA . SER A 1 301 ? 7.349 -1.858 1.537 1.00 69.19 301 SER A CA 1
ATOM 2341 C C . SER A 1 301 ? 6.909 -1.344 2.909 1.00 69.19 301 SER A C 1
ATOM 2343 O O . SER A 1 301 ? 7.088 -2.041 3.909 1.00 69.19 301 SER A O 1
ATOM 2345 N N . THR A 1 302 ? 6.336 -0.142 2.962 1.00 72.62 302 THR A N 1
ATOM 2346 C CA . THR A 1 302 ? 5.763 0.444 4.185 1.00 72.62 302 THR A CA 1
ATOM 2347 C C . THR A 1 302 ? 4.259 0.226 4.180 1.00 72.62 302 THR A C 1
ATOM 2349 O O . THR A 1 302 ? 3.596 0.656 3.246 1.00 72.62 302 THR A O 1
ATOM 2352 N N . PHE A 1 303 ? 3.740 -0.423 5.217 1.00 73.62 303 PHE A N 1
ATOM 2353 C CA . PHE A 1 303 ? 2.317 -0.652 5.441 1.00 73.62 303 PHE A CA 1
ATOM 2354 C C . PHE A 1 303 ? 1.839 0.282 6.544 1.00 73.62 303 PHE A C 1
ATOM 2356 O O . PHE A 1 303 ? 2.522 0.420 7.559 1.00 73.62 303 PHE A O 1
ATOM 2363 N N . VAL A 1 304 ? 0.688 0.916 6.336 1.00 74.50 304 VAL A N 1
ATOM 2364 C CA . VAL A 1 304 ? 0.112 1.888 7.268 1.00 74.50 304 VAL A CA 1
ATOM 2365 C C . VAL A 1 304 ? -1.307 1.461 7.612 1.00 74.50 304 VAL A C 1
ATOM 2367 O O . VAL A 1 304 ? -2.095 1.191 6.708 1.00 74.50 304 VAL A O 1
ATOM 2370 N N . CYS A 1 305 ? -1.613 1.389 8.904 1.00 75.94 305 CYS A N 1
ATOM 2371 C CA . CYS A 1 305 ? -2.929 1.021 9.413 1.00 75.94 305 CYS A CA 1
ATOM 2372 C C . CYS A 1 305 ? -3.302 1.939 10.578 1.00 75.94 305 CYS A C 1
ATOM 2374 O O . CYS A 1 305 ? -2.581 1.996 11.573 1.00 75.94 305 CYS A O 1
ATOM 2376 N N . SER A 1 306 ? -4.419 2.654 10.463 1.00 77.06 306 SER A N 1
ATOM 2377 C CA . SER A 1 306 ? -4.971 3.430 11.578 1.00 77.06 306 SER A CA 1
ATOM 2378 C C . SER A 1 306 ? -5.571 2.507 12.637 1.00 77.06 306 SER A C 1
ATOM 2380 O O . SER A 1 306 ? -5.961 1.373 12.337 1.00 77.06 306 SER A O 1
ATOM 2382 N N . LEU A 1 307 ? -5.607 2.995 13.874 1.00 81.88 307 LEU A N 1
ATOM 2383 C CA . LEU A 1 307 ? -6.329 2.350 14.963 1.00 81.88 307 LEU A CA 1
ATOM 2384 C C . LEU A 1 307 ? -7.790 2.788 14.888 1.00 81.88 307 LEU A C 1
ATOM 2386 O O . LEU A 1 307 ? -8.060 3.962 14.672 1.00 81.88 307 LEU A O 1
ATOM 2390 N N . GLU A 1 308 ? -8.707 1.848 15.064 1.00 83.06 308 GLU A N 1
ATOM 2391 C CA . GLU A 1 308 ? -10.148 2.077 15.064 1.00 83.06 308 GLU A CA 1
ATOM 2392 C C . GLU A 1 308 ? -10.703 1.679 16.430 1.00 83.06 308 GLU A C 1
ATOM 2394 O O . GLU A 1 308 ? -10.539 0.542 16.869 1.00 83.06 308 GLU A O 1
ATOM 2399 N N . LEU A 1 309 ? -11.345 2.620 17.112 1.00 83.69 309 LEU A N 1
ATOM 2400 C CA . LEU A 1 309 ? -12.070 2.394 18.352 1.00 83.69 309 LEU A CA 1
ATOM 2401 C C . LEU A 1 309 ? -13.523 2.060 18.025 1.00 83.69 309 LEU A C 1
ATOM 2403 O O . LEU A 1 309 ? -14.205 2.876 17.419 1.00 83.69 309 LEU A O 1
ATOM 2407 N N . ALA A 1 310 ? -13.988 0.888 18.443 1.00 85.38 310 ALA A N 1
ATOM 2408 C CA . ALA A 1 310 ? -15.392 0.509 18.444 1.00 85.38 310 ALA A CA 1
ATOM 2409 C C . ALA A 1 310 ? -15.929 0.626 19.875 1.00 85.38 310 ALA A C 1
ATOM 2411 O O . ALA A 1 310 ? -15.522 -0.123 20.769 1.00 85.38 310 ALA A O 1
ATOM 2412 N N . ILE A 1 311 ? -16.820 1.588 20.082 1.00 84.12 311 ILE A N 1
ATOM 2413 C CA . ILE A 1 311 ? -17.494 1.847 21.348 1.00 84.12 311 ILE A CA 1
ATOM 2414 C C . ILE A 1 311 ? -18.825 1.110 21.317 1.00 84.12 311 ILE A C 1
ATOM 2416 O O . ILE A 1 311 ? -19.683 1.421 20.496 1.00 84.12 311 ILE A O 1
ATOM 2420 N N . GLU A 1 312 ? -18.992 0.135 22.200 1.00 84.12 312 GLU A N 1
ATOM 2421 C CA . GLU A 1 312 ? -20.280 -0.509 22.435 1.00 84.12 312 GLU A CA 1
ATOM 2422 C C . GLU A 1 312 ? -21.074 0.346 23.422 1.00 84.12 312 GLU A C 1
ATOM 2424 O O . GLU A 1 312 ? -20.633 0.548 24.556 1.00 84.12 312 GLU A O 1
ATOM 2429 N N . ARG A 1 313 ? -22.205 0.890 22.974 1.00 82.3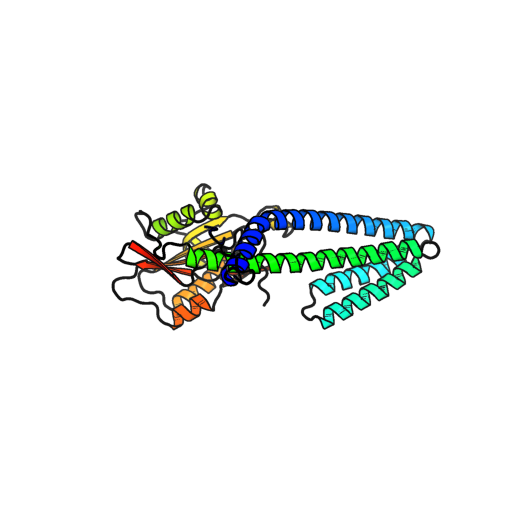1 313 ARG A N 1
ATOM 2430 C CA . ARG A 1 313 ? -23.102 1.698 23.799 1.00 82.31 313 ARG A CA 1
ATOM 2431 C C . ARG A 1 313 ? -24.170 0.826 24.454 1.00 82.31 313 ARG A C 1
ATOM 2433 O O . ARG A 1 313 ? -24.564 -0.214 23.925 1.00 82.31 313 ARG A O 1
ATOM 2440 N N . ASP A 1 314 ? -24.679 1.300 25.588 1.00 79.81 314 ASP A N 1
ATOM 2441 C CA . ASP A 1 314 ? -25.731 0.627 26.364 1.00 79.81 314 ASP A CA 1
ATOM 2442 C C . ASP A 1 314 ? -27.059 0.467 25.588 1.00 79.81 314 ASP A C 1
ATOM 2444 O O . ASP A 1 314 ? -27.888 -0.371 25.938 1.00 79.81 314 ASP A O 1
ATOM 2448 N N . ASP A 1 315 ? -27.254 1.226 24.505 1.00 75.75 315 ASP A N 1
ATOM 2449 C CA . ASP A 1 315 ? -28.402 1.125 23.593 1.00 75.75 315 ASP A CA 1
ATOM 2450 C C . ASP A 1 315 ? -28.287 -0.026 22.569 1.00 75.75 315 ASP A C 1
ATOM 2452 O O . ASP A 1 315 ? -29.173 -0.203 21.730 1.00 75.75 315 ASP A O 1
ATOM 2456 N N . GLY A 1 316 ? -27.221 -0.831 22.643 1.00 76.56 316 GLY A N 1
ATOM 2457 C CA . GLY A 1 316 ? -26.990 -1.963 21.746 1.00 76.56 316 GLY A CA 1
ATOM 2458 C C . GLY A 1 316 ? -26.430 -1.552 20.385 1.00 76.56 316 GLY A C 1
ATOM 2459 O O . GLY A 1 316 ? -26.632 -2.262 19.394 1.00 76.56 316 GLY A O 1
ATOM 2460 N N . THR A 1 317 ? -25.737 -0.414 20.318 1.00 80.00 317 THR A N 1
ATOM 2461 C CA . THR A 1 317 ? -25.163 0.134 19.085 1.00 80.00 317 THR A CA 1
ATOM 2462 C C . THR A 1 317 ? -23.644 0.296 19.182 1.00 80.00 317 THR A C 1
ATOM 2464 O O . THR A 1 317 ? -23.076 0.417 20.269 1.00 80.00 317 THR A O 1
ATOM 2467 N N . TYR A 1 318 ? -22.967 0.252 18.035 1.00 78.81 318 TYR A N 1
ATOM 2468 C CA . TYR A 1 318 ? -21.548 0.539 17.894 1.00 78.81 318 TYR A CA 1
ATOM 2469 C C . TYR A 1 318 ? -21.333 1.948 17.348 1.00 78.81 318 TYR A C 1
ATOM 2471 O O . TYR A 1 318 ? -21.898 2.320 16.317 1.00 78.81 318 TYR A O 1
ATOM 2479 N N . ASP A 1 319 ? -20.426 2.674 17.991 1.00 77.88 319 ASP A N 1
ATOM 2480 C CA . ASP A 1 319 ? -19.871 3.938 17.515 1.00 77.88 319 ASP A CA 1
ATOM 2481 C C . ASP A 1 319 ? -18.386 3.740 17.168 1.00 77.88 319 ASP A C 1
ATOM 2483 O O . ASP A 1 319 ? -17.632 3.171 17.959 1.00 77.88 319 ASP A O 1
ATOM 2487 N N . PHE A 1 320 ? -17.960 4.144 15.969 1.00 76.69 320 PHE A N 1
ATOM 2488 C CA . PHE A 1 320 ? -16.619 3.854 15.446 1.00 76.69 320 PHE A CA 1
ATOM 2489 C C . PHE A 1 320 ? -15.791 5.129 15.254 1.00 76.69 320 PHE A C 1
ATOM 2491 O O . PHE A 1 320 ? -16.191 6.038 14.527 1.00 76.69 320 PHE A O 1
ATOM 2498 N N . ILE A 1 321 ? -14.587 5.170 15.836 1.00 71.75 321 ILE A N 1
ATOM 2499 C CA . ILE A 1 321 ? -13.691 6.333 15.812 1.00 71.75 321 ILE A CA 1
ATOM 2500 C C . ILE A 1 321 ? -12.255 5.932 15.419 1.00 71.75 321 ILE A C 1
ATOM 2502 O O . ILE A 1 321 ? -11.585 5.242 16.186 1.00 71.75 321 ILE A O 1
ATOM 2506 N N . PRO A 1 322 ? -11.714 6.422 14.288 1.00 64.50 322 PRO A N 1
ATOM 2507 C CA . PRO A 1 322 ? -12.448 6.907 13.126 1.00 64.50 322 PRO A CA 1
ATOM 2508 C C . PRO A 1 322 ? -13.169 5.745 12.435 1.00 64.50 322 PRO A C 1
ATOM 2510 O O . PRO A 1 322 ? -12.750 4.594 12.529 1.00 64.50 322 PRO A O 1
ATOM 2513 N N . VAL A 1 323 ? -14.204 6.047 11.658 1.00 62.94 323 VAL A N 1
ATOM 2514 C CA . VAL A 1 323 ? -14.829 5.055 10.775 1.00 62.94 323 VAL A CA 1
ATOM 2515 C C . VAL A 1 323 ? -13.826 4.655 9.684 1.00 62.94 323 VAL A C 1
ATOM 2517 O O . VAL A 1 323 ? -13.649 5.367 8.691 1.00 62.94 323 VAL A O 1
ATOM 2520 N N . VAL A 1 324 ? -13.146 3.517 9.855 1.00 57.88 324 VAL A N 1
ATOM 2521 C CA . VAL A 1 324 ? -12.190 3.001 8.866 1.00 57.88 324 VAL A CA 1
ATOM 2522 C C . VAL A 1 324 ? -12.934 2.121 7.869 1.00 57.88 324 VAL A C 1
ATOM 2524 O O . VAL A 1 324 ? -13.259 0.960 8.118 1.00 57.88 324 VAL A O 1
ATOM 2527 N N . VAL A 1 325 ? -13.203 2.676 6.689 1.00 52.75 325 VAL A N 1
ATOM 2528 C CA . VAL A 1 325 ? -13.803 1.919 5.589 1.00 52.75 325 VAL A CA 1
ATOM 2529 C C . VAL A 1 325 ? -12.732 1.031 4.965 1.00 52.75 325 VAL A C 1
ATOM 2531 O O . VAL A 1 325 ? -11.729 1.525 4.454 1.00 52.75 325 VAL A O 1
ATOM 2534 N N . GLU A 1 326 ? -12.946 -0.285 5.026 1.00 50.72 326 GLU A N 1
ATOM 2535 C CA . GLU A 1 326 ? -11.970 -1.293 4.607 1.00 50.72 326 GLU A CA 1
ATOM 2536 C C . GLU A 1 326 ? -11.290 -0.955 3.266 1.00 50.72 326 GLU A C 1
ATOM 2538 O O . GLU A 1 326 ? -11.979 -0.739 2.261 1.00 50.72 326 GLU A O 1
ATOM 2543 N N . PRO A 1 327 ? -9.956 -1.015 3.162 1.00 43.25 327 PRO A N 1
ATOM 2544 C CA . PRO A 1 327 ? -9.334 -1.224 1.868 1.00 43.25 327 PRO A CA 1
ATOM 2545 C C . PRO A 1 327 ? -9.659 -2.658 1.432 1.00 43.25 327 PRO A C 1
ATOM 2547 O O . PRO A 1 327 ? -9.224 -3.618 2.067 1.00 43.25 327 PRO A O 1
ATOM 2550 N N . VAL A 1 328 ? -10.436 -2.829 0.353 1.00 33.84 328 VAL A N 1
ATOM 2551 C CA . VAL A 1 328 ? -10.620 -4.156 -0.257 1.00 33.84 328 VAL A CA 1
ATOM 2552 C C . VAL A 1 328 ? -9.231 -4.680 -0.604 1.00 33.84 328 VAL A C 1
ATOM 2554 O O . VAL A 1 328 ? -8.553 -4.139 -1.481 1.00 33.84 328 VAL A O 1
ATOM 2557 N N . THR A 1 329 ? -8.822 -5.751 0.072 1.00 36.97 329 THR A N 1
ATOM 2558 C CA . THR A 1 329 ? -7.547 -6.454 -0.077 1.00 36.97 329 THR A CA 1
ATOM 2559 C C . THR A 1 329 ? -6.292 -5.633 0.249 1.00 36.97 329 THR A C 1
ATOM 2561 O O . THR A 1 329 ? -5.702 -4.959 -0.595 1.00 36.97 329 THR A O 1
ATOM 2564 N N . SER A 1 330 ? -5.741 -5.902 1.429 1.00 34.41 330 SER A N 1
ATOM 2565 C CA . SER A 1 330 ? -4.300 -6.000 1.712 1.00 34.41 330 SER A CA 1
ATOM 2566 C C . SER A 1 330 ? -3.642 -7.104 0.850 1.00 34.41 330 SER A C 1
ATOM 2568 O O . SER A 1 330 ? -3.032 -8.054 1.328 1.00 34.41 330 SER A O 1
ATOM 2570 N N . GLY A 1 331 ? -3.806 -7.016 -0.474 1.00 31.69 331 GLY A N 1
ATOM 2571 C CA . GLY A 1 331 ? -3.234 -7.930 -1.471 1.00 31.69 331 GLY A CA 1
ATOM 2572 C C . GLY A 1 331 ? -2.010 -7.362 -2.188 1.00 31.69 331 GLY A C 1
ATOM 2573 O O . GLY A 1 331 ? -1.288 -8.091 -2.861 1.00 31.69 331 GLY A O 1
ATOM 2574 N N . THR A 1 332 ? -1.744 -6.075 -2.021 1.00 32.69 332 THR A N 1
ATOM 2575 C CA . THR A 1 332 ? -0.486 -5.417 -2.362 1.00 32.69 332 THR A CA 1
ATOM 2576 C C . THR A 1 332 ? -0.321 -4.333 -1.327 1.00 32.69 332 THR A C 1
ATOM 2578 O O . THR A 1 332 ? -1.234 -3.525 -1.190 1.00 32.69 332 THR A O 1
ATOM 2581 N N . GLY A 1 333 ? 0.783 -4.341 -0.579 1.00 30.52 333 GLY A N 1
ATOM 2582 C CA . GLY A 1 333 ? 1.058 -3.272 0.370 1.00 30.52 333 GLY A CA 1
ATOM 2583 C C . GLY A 1 333 ? 0.829 -1.931 -0.287 1.00 30.52 333 GLY A C 1
ATOM 2584 O O . GLY A 1 333 ? 1.403 -1.663 -1.339 1.00 30.52 333 GLY A O 1
ATOM 2585 N N . THR A 1 334 ? -0.072 -1.148 0.289 1.00 35.12 334 THR A N 1
ATOM 2586 C CA . THR A 1 334 ? -0.250 0.249 -0.060 1.00 35.12 334 THR A CA 1
ATOM 2587 C C . THR A 1 334 ? 1.057 0.927 0.328 1.00 35.12 334 THR A C 1
ATOM 2589 O O . THR A 1 334 ? 1.338 0.994 1.524 1.00 35.12 334 THR A O 1
ATOM 2592 N N . PRO A 1 335 ? 1.905 1.385 -0.612 1.00 32.09 335 PRO A N 1
ATOM 2593 C CA . PRO A 1 335 ? 2.965 2.291 -0.231 1.00 32.09 335 PRO A CA 1
ATOM 2594 C C . PRO A 1 335 ? 2.271 3.582 0.196 1.00 32.09 335 PRO A C 1
ATOM 2596 O O . PRO A 1 335 ? 1.744 4.311 -0.642 1.00 32.09 335 PRO A O 1
ATOM 2599 N N . ALA A 1 336 ? 2.238 3.859 1.495 1.00 29.22 336 ALA A N 1
ATOM 2600 C CA . ALA A 1 336 ? 2.022 5.230 1.919 1.00 29.22 336 ALA A CA 1
ATOM 2601 C C . ALA A 1 336 ? 3.219 6.040 1.408 1.00 29.22 336 ALA A C 1
ATOM 2603 O O . ALA A 1 336 ? 4.373 5.712 1.709 1.00 29.22 336 ALA A O 1
ATOM 2604 N N . ALA A 1 337 ? 2.945 7.051 0.585 1.00 26.86 337 ALA A N 1
ATOM 2605 C CA . ALA A 1 337 ? 3.899 8.127 0.388 1.00 26.86 337 ALA A CA 1
ATOM 2606 C C . ALA A 1 337 ? 4.176 8.729 1.773 1.00 26.86 337 ALA A C 1
ATOM 2608 O O . ALA A 1 337 ? 3.237 9.008 2.520 1.00 26.86 337 ALA A O 1
ATOM 2609 N N . ALA A 1 338 ? 5.458 8.798 2.129 1.00 29.64 338 ALA A N 1
ATOM 2610 C CA . ALA A 1 338 ? 5.905 9.527 3.307 1.00 29.64 338 ALA A CA 1
ATOM 2611 C C . ALA A 1 338 ? 5.691 11.025 3.106 1.00 29.64 338 ALA A C 1
ATOM 2613 O O . ALA A 1 338 ? 5.903 11.474 1.952 1.00 29.64 338 ALA A O 1
#